Protein AF-A0A1Q7L069-F1 (afdb_monomer)

Sequence (343 aa):
MNSAEERARVQPVVQSNQIIHVLDEKSVIELAWQVMPATFKCLGSIPSARWKYRPGSVRVVGPTICTMDMVKYAVAQAREAGEIIIGSQHGAGYGDTMQSIVHFVEFNLDGFITWGWRSHPFCKANFIPLPSPLLSRRSHCGRSEELLFIGASAPLVRQAWDNWPETRGIFNYLFFKETFLIALGEKLIEKVLYRPQLGEGNLNELPFLQARFPNLRILDVLPEKRLYSSRLVILDNPSTMLSISLAANVPTICFWKPVDWEMTDEANMLYGRLNTAGILHSDPASAARKVQEIWPDVQGWWASENVQAARREWCREHAYSSPHWLWIWIRTLWQLELVEEPV

Nearest PDB structures (foldseek):
  1pnv-assembly1_A  TM=4.972E-01  e=1.479E-02  Amycolatopsis orientalis
  4q37-assembly2_B  TM=3.780E-01  e=3.909E+00  Thermotoga maritima MSB8
  1acm-assembly1_A  TM=1.828E-01  e=1.428E-01  unclassified
  4q37-assembly1_E  TM=3.860E-01  e=6.004E+00  Thermotoga maritima MSB8
  6kj9-assembly2_D  TM=2.585E-01  e=1.762E+00  Escherichia coli K-12

pLDDT: mean 85.42, std 15.58, range [33.72, 98.81]

Solvent-accessible surface area (backbone atoms only — not comparable to full-atom values): 19270 Å² total; per-residue (Å²): 131,90,73,96,78,80,79,80,76,84,70,80,68,82,62,78,106,46,88,64,75,82,64,50,71,66,57,48,52,49,50,50,62,67,74,46,56,74,58,68,79,39,53,94,72,57,66,77,83,77,65,87,73,52,61,78,37,80,43,82,39,66,76,41,54,91,79,34,61,70,51,40,53,52,50,52,53,33,44,75,50,44,28,44,43,27,28,33,65,80,60,54,70,62,76,42,33,70,54,37,61,56,63,75,57,43,40,72,36,77,20,26,36,27,34,32,40,67,71,44,98,88,54,86,54,50,48,42,54,41,42,32,72,75,42,33,72,58,61,47,66,60,77,40,86,31,34,37,33,43,46,57,71,30,56,73,62,72,61,86,60,52,50,69,39,55,62,72,50,41,57,47,53,58,53,37,53,50,43,21,54,62,53,42,33,73,85,51,47,78,31,34,37,33,30,74,43,81,56,90,68,35,53,81,56,60,69,66,50,38,76,76,39,75,82,61,42,72,49,90,64,70,63,78,82,45,55,39,33,28,48,32,35,37,33,51,53,89,40,43,63,49,35,45,36,53,46,17,64,31,48,56,40,31,28,46,53,64,89,53,41,57,52,29,71,72,42,49,54,48,50,50,41,26,32,74,46,64,32,37,26,68,38,36,49,60,37,20,48,51,48,61,71,33,60,90,45,47,63,64,57,46,69,30,67,62,36,44,48,36,44,52,57,44,22,52,39,64,24,17,51,34,89,57,26,68,61,55,47,53,54,54,64,70,66,64,71,86,77,79,75,86,129

Mean predicted aligned error: 9.05 Å

Structure (mmCIF, N/CA/C/O backbone):
data_AF-A0A1Q7L069-F1
#
_entry.id   AF-A0A1Q7L069-F1
#
loop_
_atom_site.group_PDB
_atom_site.id
_atom_site.type_symbol
_atom_site.label_atom_id
_atom_site.label_alt_id
_atom_site.label_comp_id
_atom_site.label_asym_id
_atom_site.label_entity_id
_atom_site.label_seq_id
_atom_site.pdbx_PDB_ins_code
_atom_site.Cartn_x
_atom_site.Cartn_y
_atom_site.Cartn_z
_atom_site.occupancy
_atom_site.B_iso_or_equiv
_atom_site.auth_seq_id
_atom_site.auth_comp_id
_atom_site.auth_asym_id
_atom_site.auth_atom_id
_atom_site.pdbx_PDB_model_num
ATOM 1 N N . MET A 1 1 ? 52.004 47.239 -8.169 1.00 33.72 1 MET A N 1
ATOM 2 C CA . MET A 1 1 ? 51.112 48.415 -8.249 1.00 33.72 1 MET A CA 1
ATOM 3 C C . MET A 1 1 ? 50.379 48.322 -9.569 1.00 33.72 1 MET A C 1
ATOM 5 O O . MET A 1 1 ? 51.094 48.306 -10.552 1.00 33.72 1 MET A O 1
ATOM 9 N N . ASN A 1 2 ? 49.040 48.210 -9.516 1.00 37.66 2 ASN A N 1
ATOM 10 C CA . ASN A 1 2 ? 48.013 48.408 -10.564 1.00 37.66 2 ASN A CA 1
ATOM 11 C C . ASN A 1 2 ? 48.290 47.872 -11.984 1.00 37.66 2 ASN A C 1
ATOM 13 O O . ASN A 1 2 ? 49.350 48.080 -12.539 1.00 37.66 2 ASN A O 1
ATOM 17 N N . SER A 1 3 ? 47.372 47.218 -12.682 1.00 36.12 3 SER A N 1
ATOM 18 C CA . SER A 1 3 ? 45.904 47.194 -12.630 1.00 36.12 3 SER A CA 1
ATOM 19 C C . SER A 1 3 ? 45.477 45.969 -13.448 1.00 36.12 3 SER A C 1
ATOM 21 O O . SER A 1 3 ? 46.042 45.717 -14.500 1.00 36.12 3 SER A O 1
ATOM 23 N N . ALA A 1 4 ? 44.632 45.081 -12.928 1.00 45.53 4 ALA A N 1
ATOM 24 C CA . ALA A 1 4 ? 43.236 45.004 -13.367 1.00 45.53 4 ALA A CA 1
ATOM 25 C C . ALA A 1 4 ? 43.050 45.118 -14.899 1.00 45.53 4 ALA A C 1
ATOM 27 O O . ALA A 1 4 ? 42.508 46.111 -15.367 1.00 45.53 4 ALA A O 1
ATOM 28 N N . GLU A 1 5 ? 43.455 44.096 -15.659 1.00 43.09 5 GLU A N 1
ATOM 29 C CA . GLU A 1 5 ? 43.072 43.942 -17.069 1.00 43.09 5 GLU A CA 1
ATOM 30 C C . GLU A 1 5 ? 42.089 42.768 -17.227 1.00 43.09 5 GLU A C 1
ATOM 32 O O . GLU A 1 5 ? 42.408 41.595 -17.041 1.00 43.09 5 GLU A O 1
ATOM 37 N N . GLU A 1 6 ? 40.837 43.175 -17.450 1.00 46.53 6 GLU A N 1
ATOM 38 C CA . GLU A 1 6 ? 39.785 42.538 -18.248 1.00 46.53 6 GLU A CA 1
ATOM 39 C C . GLU A 1 6 ? 39.506 41.038 -18.071 1.00 46.53 6 GLU A C 1
ATOM 41 O O . GLU A 1 6 ? 39.660 40.215 -18.970 1.00 46.53 6 GLU A O 1
ATOM 46 N N . ARG A 1 7 ? 38.847 40.702 -16.955 1.00 42.12 7 ARG A N 1
ATOM 47 C CA . ARG A 1 7 ? 37.758 39.717 -17.031 1.00 42.12 7 ARG A CA 1
ATOM 48 C C . ARG A 1 7 ? 36.521 40.433 -17.556 1.00 42.12 7 ARG A C 1
ATOM 50 O O . ARG A 1 7 ? 35.856 41.130 -16.790 1.00 42.12 7 ARG A O 1
ATOM 57 N N . ALA A 1 8 ? 36.229 40.268 -18.844 1.00 44.31 8 ALA A N 1
ATOM 58 C CA . ALA A 1 8 ? 34.959 40.672 -19.430 1.00 44.31 8 ALA A CA 1
ATOM 59 C C . ALA A 1 8 ? 33.815 40.073 -18.594 1.00 44.31 8 ALA A C 1
ATOM 61 O O . ALA A 1 8 ? 33.553 38.871 -18.620 1.00 44.31 8 ALA A O 1
ATOM 62 N N . ARG A 1 9 ? 33.167 40.910 -17.776 1.00 46.16 9 ARG A N 1
ATOM 63 C CA . ARG A 1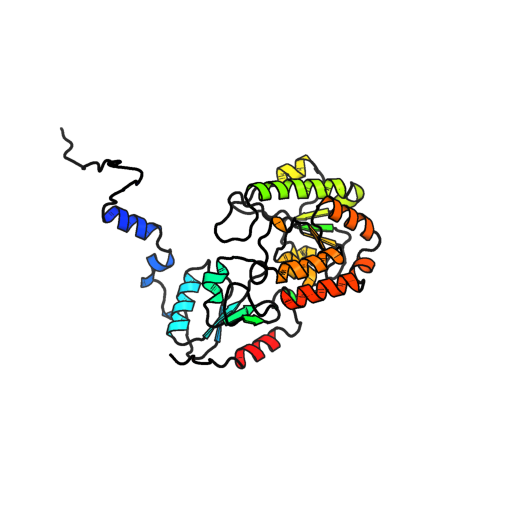 9 ? 31.921 40.548 -17.103 1.00 46.16 9 ARG A CA 1
ATOM 64 C C . ARG A 1 9 ? 30.861 40.478 -18.190 1.00 46.16 9 ARG A C 1
ATOM 66 O O . ARG A 1 9 ? 30.398 41.517 -18.651 1.00 46.16 9 ARG A O 1
ATOM 73 N N . VAL A 1 10 ? 30.494 39.265 -18.587 1.00 48.00 10 VAL A N 1
ATOM 74 C CA . VAL A 1 10 ? 29.288 39.018 -19.377 1.00 48.00 10 VAL A CA 1
ATOM 75 C C . VAL A 1 10 ? 28.109 39.505 -18.534 1.00 48.00 10 VAL A C 1
ATOM 77 O O . VAL A 1 10 ? 27.686 38.841 -17.589 1.00 48.00 10 VAL A O 1
ATOM 80 N N . GLN A 1 11 ? 27.642 40.725 -18.796 1.00 42.12 11 GLN A N 1
ATOM 81 C CA . GLN A 1 11 ? 26.394 41.214 -18.228 1.00 42.12 11 GLN A CA 1
ATOM 82 C C . GLN A 1 11 ? 25.235 40.656 -19.060 1.00 42.12 11 GLN A C 1
ATOM 84 O O . GLN A 1 11 ? 25.313 40.678 -20.290 1.00 42.12 11 GLN A O 1
ATOM 89 N N . PRO A 1 12 ? 24.162 40.159 -18.425 1.00 42.38 12 PRO A N 1
ATOM 90 C CA . PRO A 1 12 ? 22.995 39.697 -19.155 1.00 42.38 12 PRO A CA 1
ATOM 91 C C . PRO A 1 12 ? 22.323 40.889 -19.844 1.00 42.38 12 PRO A C 1
ATOM 93 O O . PRO A 1 12 ? 21.866 41.827 -19.190 1.00 42.38 12 PRO A O 1
ATOM 96 N N . VAL A 1 13 ? 22.260 40.851 -21.174 1.00 44.12 13 VAL A N 1
ATOM 97 C CA . VAL A 1 13 ? 21.442 41.776 -21.959 1.00 44.12 13 VAL A CA 1
ATOM 98 C C . VAL A 1 13 ? 20.014 41.247 -21.924 1.00 44.12 13 VAL A C 1
ATOM 100 O O . VAL A 1 13 ? 19.699 40.230 -22.537 1.00 44.12 13 VAL A O 1
ATOM 103 N N . VAL A 1 14 ? 19.143 41.923 -21.178 1.00 40.94 14 VAL A N 1
ATOM 104 C CA . VAL A 1 14 ? 17.709 41.625 -21.174 1.00 40.94 14 VAL A CA 1
ATOM 105 C C . VAL A 1 14 ? 17.087 42.297 -22.395 1.00 40.94 14 VAL A C 1
ATOM 107 O O . VAL A 1 14 ? 16.764 43.482 -22.368 1.00 40.94 14 VAL A O 1
ATOM 110 N N . GLN A 1 15 ? 16.912 41.539 -23.474 1.00 41.50 15 GLN A N 1
ATOM 111 C CA . GLN A 1 15 ? 15.961 41.873 -24.531 1.00 41.50 15 GLN A CA 1
ATOM 112 C C . GLN A 1 15 ? 14.786 40.895 -24.435 1.00 41.50 15 GLN A C 1
ATOM 114 O O . GLN A 1 15 ? 14.960 39.695 -24.598 1.00 41.50 15 GLN A O 1
ATOM 119 N N . SER A 1 16 ? 13.599 41.432 -24.123 1.00 45.53 16 SER A N 1
ATOM 120 C CA . SER A 1 16 ? 12.274 40.789 -24.218 1.00 45.53 16 SER A CA 1
ATOM 121 C C . SER A 1 16 ? 12.118 39.390 -23.596 1.00 45.53 16 SER A C 1
ATOM 123 O O . SER A 1 16 ? 12.416 38.415 -24.263 1.00 45.53 16 SER A O 1
ATOM 125 N N . ASN A 1 17 ? 11.557 39.274 -22.380 1.00 47.19 17 ASN A N 1
ATOM 126 C CA . ASN A 1 17 ? 10.964 38.060 -21.755 1.00 47.19 17 ASN A CA 1
ATOM 127 C C . ASN A 1 17 ? 11.672 36.687 -21.901 1.00 47.19 17 ASN A C 1
ATOM 129 O O . ASN A 1 17 ? 11.121 35.666 -21.496 1.00 47.19 17 ASN A O 1
ATOM 133 N N . GLN A 1 18 ? 12.898 36.642 -22.403 1.00 45.06 18 GLN A N 1
ATOM 134 C CA . GLN A 1 18 ? 13.750 35.477 -22.499 1.00 45.06 18 GLN A CA 1
ATOM 135 C C . GLN A 1 18 ? 15.084 35.874 -21.893 1.00 45.06 18 GLN A C 1
ATOM 137 O O . GLN A 1 18 ? 15.778 36.768 -22.374 1.00 45.06 18 GLN A O 1
ATOM 142 N N . ILE A 1 19 ? 15.435 35.222 -20.792 1.00 46.22 19 ILE A N 1
ATOM 143 C CA . ILE A 1 19 ? 16.779 35.328 -20.250 1.00 46.22 19 ILE A CA 1
ATOM 144 C C . ILE A 1 19 ? 17.674 34.490 -21.168 1.00 46.22 19 ILE A C 1
ATOM 146 O O . ILE A 1 19 ? 17.755 33.273 -21.022 1.00 46.22 19 ILE A O 1
ATOM 150 N N . ILE A 1 20 ? 18.328 35.131 -22.136 1.00 51.62 20 ILE A N 1
ATOM 151 C CA . ILE A 1 20 ? 19.386 34.498 -22.927 1.00 51.62 20 ILE A CA 1
ATOM 152 C C . ILE A 1 20 ? 20.671 34.603 -22.101 1.00 51.62 20 ILE A C 1
ATOM 154 O O . ILE A 1 20 ? 21.471 35.524 -22.265 1.00 51.62 20 ILE A O 1
ATOM 158 N N . HIS A 1 21 ? 20.866 33.681 -21.157 1.00 55.75 21 HIS A N 1
ATOM 159 C CA . HIS A 1 21 ? 22.205 33.457 -20.627 1.00 55.75 21 HIS A CA 1
ATOM 160 C C . HIS A 1 21 ? 23.015 32.768 -21.724 1.00 55.75 21 HIS A C 1
ATOM 162 O O . HIS A 1 21 ? 22.842 31.577 -21.974 1.00 55.75 21 HIS A O 1
ATOM 168 N N . VAL A 1 22 ? 23.905 33.513 -22.381 1.00 58.47 22 VAL A N 1
ATOM 169 C CA . VAL A 1 22 ? 25.005 32.901 -23.130 1.00 58.47 22 VAL A CA 1
ATOM 170 C C . VAL A 1 22 ? 25.961 32.345 -22.080 1.00 58.47 22 VAL A C 1
ATOM 172 O O . VAL A 1 22 ? 26.852 33.041 -21.599 1.00 58.47 22 VAL A O 1
ATOM 175 N N . LEU A 1 23 ? 25.694 31.120 -21.630 1.00 63.88 23 LEU A N 1
ATOM 176 C CA . LEU A 1 23 ? 26.662 30.363 -20.852 1.00 63.88 23 LEU A CA 1
ATOM 177 C C . LEU A 1 23 ? 27.847 30.102 -21.781 1.00 63.88 23 LEU A C 1
ATOM 179 O O . LEU A 1 23 ? 27.669 29.559 -22.872 1.00 63.88 23 LEU A O 1
ATOM 183 N N . ASP A 1 24 ? 29.041 30.526 -21.381 1.00 80.50 24 ASP A N 1
ATOM 184 C CA . ASP A 1 24 ? 30.249 30.165 -22.109 1.00 80.50 24 ASP A CA 1
ATOM 185 C C . ASP A 1 24 ? 30.448 28.639 -22.074 1.00 80.50 24 ASP A C 1
ATOM 187 O O . ASP A 1 24 ? 29.937 27.948 -21.187 1.00 80.50 24 ASP A O 1
ATOM 191 N N . GLU A 1 25 ? 31.190 28.105 -23.045 1.00 79.00 25 GLU A N 1
ATOM 192 C CA . GLU A 1 25 ? 31.411 26.662 -23.209 1.00 79.00 25 GLU A CA 1
ATOM 193 C C . GLU A 1 25 ? 31.863 25.987 -21.904 1.00 79.00 25 GLU A C 1
ATOM 195 O O . GLU A 1 25 ? 31.387 24.903 -21.567 1.00 79.00 25 GLU A O 1
ATOM 200 N N . LYS A 1 26 ? 32.715 26.651 -21.112 1.00 80.81 26 LYS A N 1
ATOM 201 C CA . LYS A 1 26 ? 33.208 26.109 -19.845 1.00 80.81 26 LYS A CA 1
ATOM 202 C C . LYS A 1 26 ? 32.093 26.019 -18.802 1.00 80.81 26 LYS A C 1
ATOM 204 O O . LYS A 1 26 ? 31.990 24.992 -18.136 1.00 80.81 26 LYS A O 1
ATOM 209 N N . SER A 1 27 ? 31.249 27.044 -18.691 1.00 79.50 27 SER A N 1
ATOM 210 C CA . SER A 1 27 ? 30.068 27.035 -17.815 1.00 79.50 27 SER A CA 1
ATOM 211 C C . SER A 1 27 ? 29.065 25.944 -18.214 1.00 79.50 27 SER A C 1
ATOM 213 O O . SER A 1 27 ? 28.518 25.263 -17.347 1.00 79.50 27 SER A O 1
ATOM 215 N N . VAL A 1 28 ? 28.855 25.723 -19.518 1.00 79.88 28 VAL A N 1
ATOM 216 C CA . VAL A 1 28 ? 28.000 24.632 -20.027 1.00 79.88 28 VAL A CA 1
ATOM 217 C C . VAL A 1 28 ? 28.590 23.262 -19.691 1.00 79.88 28 VAL A C 1
ATOM 219 O O . VAL A 1 28 ? 27.869 22.395 -19.203 1.00 79.88 28 VAL A O 1
ATOM 222 N N . ILE A 1 29 ? 29.894 23.067 -19.905 1.00 81.44 29 ILE A N 1
ATOM 223 C CA . ILE A 1 29 ? 30.593 21.818 -19.570 1.00 81.44 29 ILE A CA 1
ATOM 224 C C . ILE A 1 29 ? 30.541 21.556 -18.062 1.00 81.44 29 ILE A C 1
ATOM 226 O O . ILE A 1 29 ? 30.283 20.428 -17.647 1.00 81.44 29 ILE A O 1
ATOM 230 N N . GLU A 1 30 ? 30.755 22.576 -17.231 1.00 84.00 30 GLU A N 1
ATOM 231 C CA . GLU A 1 30 ? 30.698 22.444 -15.776 1.00 84.00 30 GLU A CA 1
ATOM 232 C C . GLU A 1 30 ? 29.289 22.076 -15.299 1.00 84.00 30 GLU A C 1
ATOM 234 O O . GLU A 1 30 ? 29.133 21.132 -14.524 1.00 84.00 30 GLU A O 1
ATOM 239 N N . LEU A 1 31 ? 28.257 22.746 -15.818 1.00 82.12 31 LEU A N 1
ATOM 240 C CA . LEU A 1 31 ? 26.863 22.405 -15.534 1.00 82.12 31 LEU A CA 1
ATOM 241 C C . LEU A 1 31 ? 26.533 20.980 -15.980 1.00 82.12 31 LEU A C 1
ATOM 243 O O . LEU A 1 31 ? 25.963 20.222 -15.197 1.00 82.12 31 LEU A O 1
ATOM 247 N N . ALA A 1 32 ? 26.944 20.588 -17.189 1.00 81.75 32 ALA A N 1
ATOM 248 C CA . ALA A 1 32 ? 26.776 19.229 -17.691 1.00 81.75 32 ALA A CA 1
ATOM 249 C C . ALA A 1 32 ? 27.438 18.207 -16.754 1.00 81.75 32 ALA A C 1
ATOM 251 O O . ALA A 1 32 ? 26.808 17.222 -16.376 1.00 81.75 32 ALA A O 1
ATOM 252 N N . TRP A 1 33 ? 28.666 18.468 -16.296 1.00 81.56 33 TRP A N 1
ATOM 253 C CA . TRP A 1 33 ? 29.355 17.630 -15.314 1.00 81.56 33 TRP A CA 1
ATOM 254 C C . TRP A 1 33 ? 28.666 17.599 -13.954 1.00 81.56 33 TRP A C 1
ATOM 256 O O . TRP A 1 33 ? 28.735 16.575 -13.278 1.00 81.56 33 TRP A O 1
ATOM 266 N N . GLN A 1 34 ? 28.013 18.676 -13.519 1.00 81.31 34 GLN A N 1
ATOM 267 C CA . GLN A 1 34 ? 27.287 18.704 -12.249 1.00 81.31 34 GLN A CA 1
ATOM 268 C C . GLN A 1 34 ? 26.011 17.860 -12.311 1.00 81.31 34 GLN A C 1
ATOM 270 O O . GLN A 1 34 ? 25.800 17.048 -11.407 1.00 81.31 34 GLN A O 1
ATOM 275 N N . VAL A 1 35 ? 25.227 17.981 -13.388 1.00 80.50 35 VAL A N 1
ATOM 276 C CA . VAL A 1 35 ? 23.958 17.247 -13.566 1.00 80.50 35 VAL A CA 1
ATOM 277 C C . VAL A 1 35 ? 24.136 15.820 -14.085 1.00 80.50 35 VAL A C 1
ATOM 279 O O . VAL A 1 35 ? 23.207 15.018 -14.001 1.00 80.50 35 VAL A O 1
ATOM 282 N N . MET A 1 36 ? 25.316 15.477 -14.611 1.00 78.75 36 MET A N 1
ATOM 283 C CA . MET A 1 36 ? 25.617 14.122 -15.067 1.00 78.75 36 MET A CA 1
ATOM 284 C C . MET A 1 36 ? 25.477 13.125 -13.903 1.00 78.75 36 MET A C 1
ATOM 286 O O . MET A 1 36 ? 26.000 13.390 -12.814 1.00 78.75 36 MET A O 1
ATOM 290 N N . PRO A 1 37 ? 24.826 11.965 -14.099 1.00 75.31 37 PRO A N 1
ATOM 291 C CA . PRO A 1 37 ? 24.691 10.981 -13.034 1.00 75.31 37 PRO A CA 1
ATOM 292 C C . PRO A 1 37 ? 26.066 10.500 -12.551 1.00 75.31 37 PRO A C 1
ATOM 294 O O . PRO A 1 37 ? 26.997 10.347 -13.347 1.00 75.31 37 PRO A O 1
ATOM 297 N N . ALA A 1 38 ? 26.213 10.252 -11.246 1.00 73.25 38 ALA A N 1
ATOM 298 C CA . ALA A 1 38 ? 27.511 9.943 -10.629 1.00 73.25 38 ALA A CA 1
ATOM 299 C C . ALA A 1 38 ? 28.215 8.746 -11.291 1.00 73.25 38 ALA A C 1
ATOM 301 O O . ALA A 1 38 ? 29.438 8.709 -11.403 1.00 73.25 38 ALA A O 1
ATOM 302 N N . THR A 1 39 ? 27.439 7.785 -11.783 1.00 71.06 39 THR A N 1
ATOM 303 C CA . THR A 1 39 ? 27.940 6.590 -12.467 1.00 71.06 39 THR A CA 1
ATOM 304 C C . THR A 1 39 ? 28.586 6.915 -13.811 1.00 71.06 39 THR A C 1
ATOM 306 O O . THR A 1 39 ? 29.626 6.351 -14.136 1.00 71.06 39 THR A O 1
ATOM 309 N N . PHE A 1 40 ? 28.053 7.891 -14.550 1.00 70.88 40 PHE A N 1
ATOM 310 C CA . PHE A 1 40 ? 28.643 8.340 -15.814 1.00 70.88 40 PHE A CA 1
ATOM 311 C C . PHE A 1 40 ? 29.965 9.083 -15.599 1.00 70.88 40 PHE A C 1
ATOM 313 O O . PHE A 1 40 ? 30.897 8.916 -16.383 1.00 70.88 40 PHE A O 1
ATOM 320 N N . LYS A 1 41 ? 30.106 9.799 -14.475 1.00 75.69 41 LYS A N 1
ATOM 321 C CA . LYS A 1 41 ? 31.370 10.460 -14.101 1.00 75.69 41 LYS A CA 1
ATOM 322 C C . LYS A 1 41 ? 32.519 9.475 -13.877 1.00 75.69 41 LYS A C 1
ATOM 324 O O . LYS A 1 41 ? 33.682 9.842 -14.003 1.00 75.69 41 LYS A O 1
ATOM 329 N N . CYS A 1 42 ? 32.185 8.227 -13.561 1.00 71.19 42 CYS A N 1
ATOM 330 C CA . CYS A 1 42 ? 33.129 7.186 -13.180 1.00 71.19 42 CYS A CA 1
ATOM 331 C C . CYS A 1 42 ? 33.163 6.008 -14.170 1.00 71.19 42 CYS A C 1
ATOM 333 O O . CYS A 1 42 ? 33.725 4.971 -13.822 1.00 71.19 42 CYS A O 1
ATOM 335 N N . LEU A 1 43 ? 32.605 6.139 -15.384 1.00 63.84 43 LEU A N 1
ATOM 336 C CA . LEU A 1 43 ? 32.465 5.053 -16.374 1.00 63.84 43 LEU A CA 1
ATOM 337 C C . LEU A 1 43 ? 33.739 4.217 -16.588 1.00 63.84 43 LEU A C 1
ATOM 339 O O . LEU A 1 43 ? 33.663 2.993 -16.599 1.00 63.84 43 LEU A O 1
ATOM 343 N N . GLY A 1 44 ? 34.914 4.852 -16.670 1.00 62.50 44 GLY A N 1
ATOM 344 C CA . GLY A 1 44 ? 36.203 4.159 -16.841 1.00 62.50 44 GLY A CA 1
ATOM 345 C C . GLY A 1 44 ? 36.669 3.334 -15.630 1.00 62.50 44 GLY A C 1
ATOM 346 O O . GLY A 1 44 ? 37.611 2.557 -15.742 1.00 62.50 44 GLY A O 1
ATOM 347 N N . SER A 1 45 ? 36.020 3.496 -14.476 1.00 63.88 45 SER A N 1
ATOM 348 C CA . SER A 1 45 ? 36.331 2.806 -13.215 1.00 63.88 45 SER A CA 1
ATOM 349 C C . SER A 1 45 ? 35.274 1.777 -12.808 1.00 63.88 45 SER A C 1
ATOM 351 O O . SER A 1 45 ? 35.474 1.048 -11.835 1.00 63.88 45 SER A O 1
ATOM 353 N N . ILE A 1 46 ? 34.158 1.684 -13.544 1.00 64.44 46 ILE A N 1
ATOM 354 C CA . ILE A 1 46 ? 33.144 0.653 -13.318 1.00 64.44 46 ILE A CA 1
ATOM 355 C C . ILE A 1 46 ? 33.712 -0.665 -13.850 1.00 64.44 46 ILE A C 1
ATOM 357 O O . ILE A 1 46 ? 33.925 -0.789 -15.056 1.00 64.44 46 ILE A O 1
ATOM 361 N N . PRO A 1 47 ? 33.969 -1.672 -12.997 1.00 59.06 47 PRO A N 1
ATOM 362 C CA . PRO A 1 47 ? 34.552 -2.916 -13.468 1.00 59.06 47 PRO A CA 1
ATOM 363 C C . PRO A 1 47 ? 33.547 -3.631 -14.377 1.00 59.06 47 PRO A C 1
ATOM 365 O O . PRO A 1 47 ? 32.538 -4.147 -13.893 1.00 59.06 47 PRO A O 1
ATOM 368 N N . SER A 1 48 ? 33.840 -3.714 -15.678 1.00 56.31 48 SER A N 1
ATOM 369 C CA . SER A 1 48 ? 33.061 -4.512 -16.642 1.00 56.31 48 SER A CA 1
ATOM 370 C C . SER A 1 48 ? 32.961 -5.984 -16.219 1.00 56.31 48 SER A C 1
ATOM 372 O O . SER A 1 48 ? 31.961 -6.647 -16.467 1.00 56.31 48 SER A O 1
ATOM 374 N N . ALA A 1 49 ? 33.965 -6.477 -15.488 1.00 53.72 49 ALA A N 1
ATOM 375 C CA . ALA A 1 49 ? 34.046 -7.841 -14.974 1.00 53.72 49 ALA A CA 1
ATOM 376 C C . ALA A 1 49 ? 33.095 -8.155 -13.799 1.00 53.72 49 ALA A C 1
ATOM 378 O O . ALA A 1 49 ? 33.102 -9.282 -13.299 1.00 53.72 49 ALA A O 1
ATOM 379 N N . ARG A 1 50 ? 32.301 -7.190 -13.306 1.00 63.69 50 ARG A N 1
ATOM 380 C CA . ARG A 1 50 ? 31.466 -7.410 -12.113 1.00 63.69 50 ARG A CA 1
ATOM 381 C C . ARG A 1 50 ? 30.266 -8.322 -12.378 1.00 63.69 50 ARG A C 1
ATOM 383 O O . ARG A 1 50 ? 29.788 -8.966 -11.443 1.00 63.69 50 ARG A O 1
ATOM 390 N N . TRP A 1 51 ? 29.797 -8.411 -13.621 1.00 72.00 51 TRP A N 1
ATOM 391 C CA . TRP A 1 51 ? 28.592 -9.159 -13.970 1.00 72.00 51 TRP A CA 1
ATOM 392 C C . TRP A 1 51 ? 28.829 -10.097 -15.150 1.00 72.00 51 TRP A C 1
ATOM 394 O O . TRP A 1 51 ? 29.519 -9.768 -16.108 1.00 72.00 51 TRP A O 1
ATOM 404 N N . LYS A 1 52 ? 28.257 -11.300 -15.055 1.00 82.94 52 LYS A N 1
ATOM 405 C CA . LYS A 1 52 ? 28.224 -12.271 -16.149 1.00 82.94 52 LYS A CA 1
ATOM 406 C C . LYS A 1 52 ? 26.848 -12.209 -16.794 1.00 82.94 52 LYS A C 1
ATOM 408 O O . LYS A 1 52 ? 25.852 -12.355 -16.081 1.00 82.94 52 LYS A O 1
ATOM 413 N N . TYR A 1 53 ? 26.827 -12.042 -18.110 1.00 88.50 53 TYR A N 1
ATOM 414 C CA . TYR A 1 53 ? 25.607 -11.999 -18.907 1.00 88.50 53 TYR A CA 1
ATOM 415 C C . TYR A 1 53 ? 25.437 -13.288 -19.713 1.00 88.50 53 TYR A C 1
ATOM 417 O O . TYR A 1 53 ? 26.422 -13.957 -20.040 1.00 88.50 53 TYR A O 1
ATOM 425 N N . ARG A 1 54 ? 24.190 -13.678 -19.976 1.00 88.31 54 ARG A N 1
ATOM 426 C CA . ARG A 1 54 ? 23.825 -14.925 -20.656 1.00 88.31 54 ARG A CA 1
ATOM 427 C C . ARG A 1 54 ? 22.755 -14.645 -21.719 1.00 88.31 54 ARG A C 1
ATOM 429 O O . ARG A 1 54 ? 21.585 -14.549 -21.349 1.00 88.31 54 ARG A O 1
ATOM 436 N N . PRO A 1 55 ? 23.124 -14.556 -23.008 1.00 88.81 55 PRO A N 1
ATOM 437 C CA . PRO A 1 55 ? 22.168 -14.329 -24.090 1.00 88.81 55 PRO A CA 1
ATOM 438 C C . PRO A 1 55 ? 20.965 -15.284 -24.015 1.00 88.81 55 PRO A C 1
ATOM 440 O O . PRO A 1 55 ? 21.129 -16.466 -23.705 1.00 88.81 55 PRO A O 1
ATOM 443 N N . GLY A 1 56 ? 19.760 -14.767 -24.257 1.00 85.69 56 GLY A N 1
ATOM 444 C CA . GLY A 1 56 ? 18.495 -15.507 -24.199 1.00 85.69 56 GLY A CA 1
ATOM 445 C C . GLY A 1 56 ? 17.986 -15.829 -22.789 1.00 85.69 56 GLY A C 1
ATOM 446 O O . GLY A 1 56 ? 16.910 -16.404 -22.650 1.00 85.69 56 GLY A O 1
ATOM 447 N N . SER A 1 57 ? 18.723 -15.481 -21.728 1.00 89.69 57 SER A N 1
ATOM 448 C CA . SER A 1 57 ? 18.253 -15.690 -20.355 1.00 89.69 57 SER A CA 1
ATOM 449 C C . SER A 1 57 ? 17.372 -14.541 -19.860 1.00 89.69 57 SER A C 1
ATOM 451 O O . SER A 1 57 ? 17.551 -13.385 -20.244 1.00 89.69 57 SER A O 1
ATOM 453 N N . VAL A 1 58 ? 16.430 -14.869 -18.971 1.00 91.56 58 VAL A N 1
ATOM 454 C CA . VAL A 1 58 ? 15.567 -13.893 -18.298 1.00 91.56 58 VAL A CA 1
ATOM 455 C C . VAL A 1 58 ? 16.277 -13.311 -17.078 1.00 91.56 58 VAL A C 1
ATOM 457 O O . VAL A 1 58 ? 16.674 -14.041 -16.165 1.00 91.56 58 VAL A O 1
ATOM 460 N N . ARG A 1 59 ? 16.355 -11.981 -17.015 1.00 91.88 59 ARG A N 1
ATOM 461 C CA . ARG A 1 59 ? 16.781 -11.220 -15.841 1.00 91.88 59 ARG A CA 1
ATOM 462 C C . ARG A 1 59 ? 15.600 -10.457 -15.263 1.00 91.88 59 ARG A C 1
ATOM 464 O O . ARG A 1 59 ? 15.109 -9.507 -15.865 1.00 91.88 59 ARG A O 1
ATOM 471 N N . VAL A 1 60 ? 15.207 -10.824 -14.046 1.00 92.50 60 VAL A N 1
ATOM 472 C CA . VAL A 1 60 ? 14.242 -10.039 -13.269 1.00 92.50 60 VAL A CA 1
ATOM 473 C C . VAL A 1 60 ? 14.968 -8.914 -12.539 1.00 92.50 60 VAL A C 1
ATOM 475 O O . VAL A 1 60 ? 15.961 -9.152 -11.845 1.00 92.50 60 VAL A O 1
ATOM 478 N N . VAL A 1 61 ? 14.465 -7.693 -12.684 1.00 90.50 61 VAL A N 1
ATOM 479 C CA . VAL A 1 61 ? 15.011 -6.481 -12.075 1.00 90.50 61 VAL A CA 1
ATOM 480 C C . VAL A 1 61 ? 13.949 -5.859 -11.180 1.00 90.50 61 VAL A C 1
ATOM 482 O O . VAL A 1 61 ? 12.802 -5.674 -11.579 1.00 90.50 61 VAL A O 1
ATOM 485 N N . GLY A 1 62 ? 14.345 -5.550 -9.946 1.00 83.19 62 GLY A N 1
ATOM 486 C CA . GLY A 1 62 ? 13.477 -4.870 -8.992 1.00 83.19 62 GLY A CA 1
ATOM 487 C C . GLY A 1 62 ? 13.219 -3.396 -9.346 1.00 83.19 62 GLY A C 1
ATOM 488 O O . GLY A 1 62 ? 13.793 -2.861 -10.295 1.00 83.19 62 GLY A O 1
ATOM 489 N N . PRO A 1 63 ? 12.426 -2.699 -8.520 1.00 81.44 63 PRO A N 1
ATOM 490 C CA . PRO A 1 63 ? 11.963 -1.325 -8.746 1.00 81.44 63 PRO A CA 1
ATOM 491 C C . PRO A 1 63 ? 13.017 -0.280 -8.349 1.00 81.44 63 PRO A C 1
ATOM 493 O O . PRO A 1 63 ? 12.762 0.691 -7.640 1.00 81.44 63 PRO A O 1
ATOM 496 N N . THR A 1 64 ? 14.266 -0.532 -8.718 1.00 82.75 64 THR A N 1
ATOM 497 C CA . THR A 1 64 ? 15.405 0.345 -8.422 1.00 82.75 64 THR A CA 1
ATOM 498 C C . THR A 1 64 ? 16.005 0.932 -9.684 1.00 82.75 64 THR A C 1
ATOM 500 O O . THR A 1 64 ? 16.890 1.780 -9.602 1.00 82.75 64 THR A O 1
ATOM 503 N N . ILE A 1 65 ? 15.510 0.537 -10.859 1.00 83.69 65 ILE A N 1
ATOM 504 C CA . ILE A 1 65 ? 15.999 1.059 -12.131 1.00 83.69 65 ILE A CA 1
ATOM 505 C C . ILE A 1 65 ? 15.750 2.565 -12.254 1.00 83.69 65 ILE A C 1
ATOM 507 O O . ILE A 1 65 ? 16.580 3.262 -12.820 1.00 83.69 65 ILE A O 1
ATOM 511 N N . CYS A 1 66 ? 14.683 3.105 -11.659 1.00 79.56 66 CYS A N 1
ATOM 512 C CA . CYS A 1 66 ? 14.425 4.546 -11.676 1.00 79.56 66 CYS A CA 1
ATOM 513 C C . CYS A 1 66 ? 15.446 5.337 -10.833 1.00 79.56 66 CYS A C 1
ATOM 515 O O . CYS A 1 66 ? 15.825 6.453 -11.192 1.00 79.56 66 CYS A O 1
ATOM 517 N N . THR A 1 67 ? 15.939 4.754 -9.737 1.00 77.44 67 THR A N 1
ATOM 518 C CA . THR A 1 67 ? 16.651 5.484 -8.673 1.00 77.44 67 THR A CA 1
ATOM 519 C C . THR A 1 67 ? 18.132 5.130 -8.538 1.00 77.44 67 THR A C 1
ATOM 521 O O . THR A 1 67 ? 18.896 5.926 -7.999 1.00 77.44 67 THR A O 1
ATOM 524 N N . MET A 1 68 ? 18.572 3.970 -9.034 1.00 83.56 68 MET A N 1
ATOM 525 C CA . MET A 1 68 ? 19.941 3.476 -8.871 1.00 83.56 68 MET A CA 1
ATOM 526 C C . MET A 1 68 ? 20.674 3.385 -10.211 1.00 83.56 68 MET A C 1
ATOM 528 O O . MET A 1 68 ? 20.502 2.437 -10.975 1.00 83.56 68 MET A O 1
ATOM 532 N N . ASP A 1 69 ? 21.575 4.328 -10.466 1.00 81.25 69 ASP A N 1
ATOM 533 C CA . ASP A 1 69 ? 22.311 4.415 -11.734 1.00 81.25 69 ASP A CA 1
ATOM 534 C C . ASP A 1 69 ? 23.163 3.172 -12.052 1.00 81.25 69 ASP A C 1
ATOM 536 O O . ASP A 1 69 ? 23.246 2.748 -13.203 1.00 81.25 69 ASP A O 1
ATOM 540 N N . MET A 1 70 ? 23.732 2.517 -11.033 1.00 80.31 70 MET A N 1
ATOM 541 C CA . MET A 1 70 ? 24.451 1.247 -11.218 1.00 80.31 70 MET A CA 1
ATOM 542 C C . MET A 1 70 ? 23.543 0.116 -11.712 1.00 80.31 70 MET A C 1
ATOM 544 O O . MET A 1 70 ? 24.000 -0.753 -12.453 1.00 80.31 70 MET A O 1
ATOM 548 N N . VAL A 1 71 ? 22.266 0.118 -11.313 1.00 85.06 71 VAL A N 1
ATOM 549 C CA . VAL A 1 71 ? 21.278 -0.854 -11.798 1.00 85.06 71 VAL A CA 1
ATOM 550 C C . VAL A 1 71 ? 20.927 -0.541 -13.249 1.00 85.06 71 VAL A C 1
ATOM 552 O O . VAL A 1 71 ? 20.936 -1.459 -14.063 1.00 85.06 71 VAL A O 1
ATOM 555 N N . LYS A 1 72 ? 20.718 0.738 -13.599 1.00 85.88 72 LYS A N 1
ATOM 556 C CA . LYS A 1 72 ? 20.486 1.172 -14.991 1.00 85.88 72 LYS A CA 1
ATOM 557 C C . LYS A 1 72 ? 21.605 0.693 -15.916 1.00 85.88 72 LYS A C 1
ATOM 559 O O . LYS A 1 72 ? 21.335 0.087 -16.946 1.00 85.88 72 LYS A O 1
ATOM 564 N N . TYR A 1 73 ? 22.858 0.915 -15.516 1.00 83.88 73 TYR A N 1
ATOM 565 C CA . TYR A 1 73 ? 24.022 0.510 -16.302 1.00 83.88 73 TYR A CA 1
ATOM 566 C C . TYR A 1 73 ? 24.106 -1.015 -16.480 1.00 83.88 73 TYR A C 1
ATOM 568 O O . TYR A 1 73 ? 24.287 -1.494 -17.597 1.00 83.88 73 TYR A O 1
ATOM 576 N N . ALA A 1 74 ? 23.910 -1.788 -15.406 1.00 85.56 74 ALA A N 1
ATOM 577 C CA . ALA A 1 74 ? 23.911 -3.251 -15.478 1.00 85.56 74 ALA A CA 1
ATOM 578 C C . ALA A 1 74 ? 22.784 -3.799 -16.371 1.00 85.56 74 ALA A C 1
ATOM 580 O O . ALA A 1 74 ? 22.986 -4.766 -17.100 1.00 85.56 74 ALA A O 1
ATOM 581 N N . VAL A 1 75 ? 21.601 -3.180 -16.322 1.00 89.81 75 VAL A N 1
ATOM 582 C CA . VAL A 1 75 ? 20.458 -3.540 -17.171 1.00 89.81 75 VAL A CA 1
ATOM 583 C C . VAL A 1 75 ? 20.739 -3.245 -18.640 1.00 89.81 75 VAL A C 1
ATOM 585 O O . VAL A 1 75 ? 20.470 -4.100 -19.480 1.00 89.81 75 VAL A O 1
ATOM 588 N N . ALA A 1 76 ? 21.328 -2.087 -18.948 1.00 88.25 76 ALA A N 1
ATOM 589 C CA . ALA A 1 76 ? 21.714 -1.739 -20.312 1.00 88.25 76 ALA A CA 1
ATOM 590 C C . ALA A 1 76 ? 22.715 -2.755 -20.890 1.00 88.25 76 ALA A C 1
ATOM 592 O O . ALA A 1 76 ? 22.487 -3.293 -21.969 1.00 88.25 76 ALA A O 1
ATOM 593 N N . GLN A 1 77 ? 23.760 -3.105 -20.132 1.00 88.62 77 GLN A N 1
ATOM 594 C CA . GLN A 1 77 ? 24.737 -4.115 -20.555 1.00 88.62 77 GLN A CA 1
ATOM 595 C C . GLN A 1 77 ? 24.126 -5.513 -20.715 1.00 88.62 77 GLN A C 1
ATOM 597 O O . GLN A 1 77 ? 24.459 -6.228 -21.656 1.00 88.62 77 GLN A O 1
ATOM 602 N N . ALA A 1 78 ? 23.233 -5.916 -19.807 1.00 90.88 78 ALA A N 1
ATOM 603 C CA . ALA A 1 78 ? 22.525 -7.189 -19.910 1.00 90.88 78 ALA A CA 1
ATOM 604 C C . ALA A 1 78 ? 21.680 -7.255 -21.189 1.00 90.88 78 ALA A C 1
ATOM 606 O O . ALA A 1 78 ? 21.706 -8.264 -21.895 1.00 90.88 78 ALA A O 1
ATOM 607 N N . ARG A 1 79 ? 20.984 -6.159 -21.513 1.00 91.31 79 ARG A N 1
ATOM 608 C CA . ARG A 1 79 ? 20.193 -6.043 -22.736 1.00 91.31 79 ARG A CA 1
ATOM 609 C C . ARG A 1 79 ? 21.065 -6.111 -23.991 1.00 91.31 79 ARG A C 1
ATOM 611 O O . ARG A 1 79 ? 20.742 -6.873 -24.894 1.00 91.31 79 ARG A O 1
ATOM 618 N N . GLU A 1 80 ? 22.185 -5.385 -24.030 1.00 91.44 80 GLU A N 1
ATOM 619 C CA . GLU A 1 80 ? 23.160 -5.453 -25.137 1.00 91.44 80 GLU A CA 1
ATOM 620 C C . GLU A 1 80 ? 23.750 -6.858 -25.313 1.00 91.44 80 GLU A C 1
ATOM 622 O O . GLU A 1 80 ? 23.979 -7.308 -26.433 1.00 91.44 80 GLU A O 1
ATOM 627 N N . ALA A 1 81 ? 23.952 -7.585 -24.213 1.00 91.31 81 ALA A N 1
ATOM 628 C CA . ALA A 1 81 ? 24.395 -8.974 -24.228 1.00 91.31 81 ALA A CA 1
ATOM 629 C C . ALA A 1 81 ? 23.286 -9.976 -24.616 1.00 91.31 81 ALA A C 1
ATOM 631 O O . ALA A 1 81 ? 23.520 -11.184 -24.576 1.00 91.31 81 ALA A O 1
ATOM 632 N N . GLY A 1 82 ? 22.089 -9.507 -24.981 1.00 91.75 82 GLY A N 1
ATOM 633 C CA . GLY A 1 82 ? 20.983 -10.334 -25.459 1.00 91.75 82 GLY A CA 1
ATOM 634 C C . GLY A 1 82 ? 20.143 -10.989 -24.361 1.00 91.75 82 GLY A C 1
ATOM 635 O O . GLY A 1 82 ? 19.496 -11.998 -24.628 1.00 91.75 82 GLY A O 1
ATOM 636 N N . GLU A 1 83 ? 20.163 -10.485 -23.125 1.00 92.62 83 GLU A N 1
ATOM 637 C CA . GLU A 1 83 ? 19.221 -10.924 -22.084 1.00 92.62 83 GLU A CA 1
ATOM 638 C C . GLU A 1 83 ? 17.829 -10.291 -22.250 1.00 92.62 83 GLU A C 1
ATOM 640 O O . GLU A 1 83 ? 17.668 -9.200 -22.806 1.00 92.62 83 GLU A O 1
ATOM 645 N N . ILE A 1 84 ? 16.822 -10.984 -21.712 1.00 92.06 84 ILE A N 1
ATOM 646 C CA . ILE A 1 84 ? 15.433 -10.522 -21.620 1.00 92.06 84 ILE A CA 1
ATOM 647 C C . ILE A 1 84 ? 15.253 -9.859 -20.259 1.00 92.06 84 ILE A C 1
ATOM 649 O O . ILE A 1 84 ? 15.407 -10.510 -19.222 1.00 92.06 84 ILE A O 1
ATOM 653 N N . ILE A 1 85 ? 14.928 -8.572 -20.245 1.00 93.62 85 ILE A N 1
ATOM 654 C CA . ILE A 1 85 ? 14.828 -7.781 -19.024 1.00 93.62 85 ILE A CA 1
ATOM 655 C C . ILE A 1 85 ? 13.371 -7.655 -18.600 1.00 93.62 85 ILE A C 1
ATOM 657 O O . ILE A 1 85 ? 12.553 -7.057 -19.292 1.00 93.62 85 ILE A O 1
ATOM 661 N N . ILE A 1 86 ? 13.063 -8.167 -17.412 1.00 94.19 86 ILE A N 1
ATOM 662 C CA . ILE A 1 86 ? 11.715 -8.123 -16.850 1.00 94.19 86 ILE A CA 1
ATOM 663 C C . ILE A 1 86 ? 11.726 -7.291 -15.572 1.00 94.19 86 ILE A C 1
ATOM 665 O O . ILE A 1 86 ? 12.392 -7.645 -14.599 1.00 94.19 86 ILE A O 1
ATOM 669 N N . GLY A 1 87 ? 10.981 -6.188 -15.565 1.00 93.88 87 GLY A N 1
ATOM 670 C CA . GLY A 1 87 ? 10.761 -5.382 -14.365 1.00 93.88 87 GLY A CA 1
ATOM 671 C C . GLY A 1 87 ? 9.792 -6.055 -13.392 1.00 93.88 87 GLY A C 1
ATOM 672 O O . GLY A 1 87 ? 9.044 -6.959 -13.764 1.00 93.88 87 GLY A O 1
ATOM 673 N N . SER A 1 88 ? 9.765 -5.604 -12.140 1.00 94.25 88 SER A N 1
ATOM 674 C CA . SER A 1 88 ? 8.769 -6.058 -11.167 1.00 94.25 88 SER A CA 1
ATOM 675 C C . SER A 1 88 ? 8.254 -4.920 -10.301 1.00 94.25 88 SER A C 1
ATOM 677 O O . SER A 1 88 ? 9.052 -4.175 -9.730 1.00 94.25 88 SER A O 1
ATOM 679 N N . GLN A 1 89 ? 6.934 -4.867 -10.131 1.00 94.19 89 GLN A N 1
ATOM 680 C CA . GLN A 1 89 ? 6.240 -3.927 -9.255 1.00 94.19 89 GLN A CA 1
ATOM 681 C C . GLN A 1 89 ? 6.833 -3.893 -7.838 1.00 94.19 89 GLN A C 1
ATOM 683 O O . GLN A 1 89 ? 7.124 -4.925 -7.242 1.00 94.19 89 GLN A O 1
ATOM 688 N N . HIS A 1 90 ? 6.983 -2.702 -7.254 1.00 91.25 90 HIS A N 1
ATOM 689 C CA . HIS A 1 90 ? 7.379 -2.565 -5.848 1.00 91.25 90 HIS A CA 1
ATOM 690 C C . HIS A 1 90 ? 6.201 -2.835 -4.904 1.00 91.25 90 HIS A C 1
ATOM 692 O O . HIS A 1 90 ? 6.208 -3.763 -4.095 1.00 91.25 90 HIS A O 1
ATOM 698 N N . GLY A 1 91 ? 5.165 -2.010 -5.028 1.00 89.50 91 GLY A N 1
ATOM 699 C CA . GLY A 1 91 ? 4.042 -1.918 -4.105 1.00 89.50 91 GLY A CA 1
ATOM 700 C C . GLY A 1 91 ? 2.881 -1.187 -4.766 1.00 89.50 91 GLY A C 1
ATOM 701 O O . GLY A 1 91 ? 2.620 -1.431 -5.939 1.00 89.50 91 GLY A O 1
ATOM 702 N N . ALA A 1 92 ? 2.185 -0.315 -4.042 1.00 89.06 92 ALA A N 1
ATOM 703 C CA . ALA A 1 92 ? 1.122 0.509 -4.630 1.00 89.06 92 ALA A CA 1
ATOM 704 C C . ALA A 1 92 ? 1.683 1.536 -5.634 1.00 89.06 92 ALA A C 1
ATOM 706 O O . ALA A 1 92 ? 2.896 1.757 -5.670 1.00 89.06 92 ALA A O 1
ATOM 707 N N . GLY A 1 93 ? 0.814 2.172 -6.422 1.00 87.94 93 GLY A N 1
ATOM 708 C CA . GLY A 1 93 ? 1.208 3.302 -7.265 1.00 87.94 93 GLY A CA 1
ATOM 709 C C . GLY A 1 93 ? 1.581 2.949 -8.709 1.00 87.94 93 GLY A C 1
ATOM 710 O O . GLY A 1 93 ? 2.277 3.727 -9.360 1.00 87.94 93 GLY A O 1
ATOM 711 N N . TYR A 1 94 ? 1.183 1.765 -9.184 1.00 91.31 94 TYR A N 1
ATOM 712 C CA . TYR A 1 94 ? 1.595 1.229 -10.486 1.00 91.31 94 TYR A CA 1
ATOM 713 C C . TYR A 1 94 ? 0.408 1.084 -11.436 1.00 91.31 94 TYR A C 1
ATOM 715 O O . TYR A 1 94 ? 0.252 1.897 -12.337 1.00 91.31 94 TYR A O 1
ATOM 723 N N . GLY A 1 95 ? -0.404 0.037 -11.256 1.00 90.75 95 GLY A N 1
ATOM 724 C CA . GLY A 1 95 ? -1.559 -0.241 -12.120 1.00 90.75 95 GLY A CA 1
ATOM 725 C C . GLY A 1 95 ? -2.828 0.516 -11.723 1.00 90.75 95 GLY A C 1
ATOM 726 O O . GLY A 1 95 ? -3.804 0.518 -12.464 1.00 90.75 95 GLY A O 1
ATOM 727 N N . ASP A 1 96 ? -2.830 1.111 -10.533 1.00 89.50 96 ASP A N 1
ATOM 728 C CA . ASP A 1 96 ? -3.957 1.812 -9.925 1.00 89.50 96 ASP A CA 1
ATOM 729 C C . ASP A 1 96 ? -3.939 3.330 -10.157 1.00 89.50 96 ASP A C 1
ATOM 731 O O . ASP A 1 96 ? -4.942 3.993 -9.908 1.00 89.50 96 ASP A O 1
ATOM 735 N N . THR A 1 97 ? -2.834 3.885 -10.658 1.00 89.06 97 THR 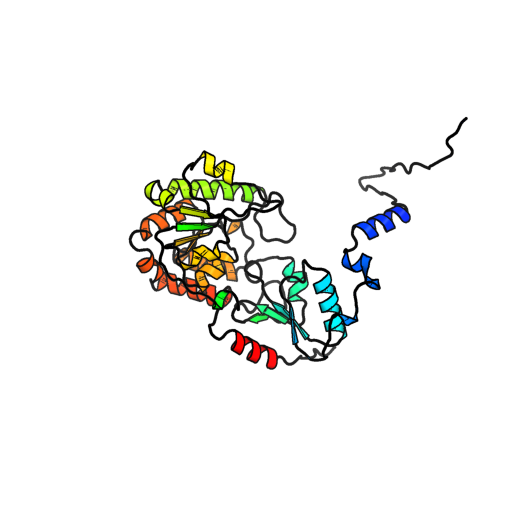A N 1
ATOM 736 C CA . THR A 1 97 ? -2.607 5.333 -10.775 1.00 89.06 97 THR A CA 1
ATOM 737 C C . THR A 1 97 ? -2.614 5.798 -12.219 1.00 89.06 97 THR A C 1
ATOM 739 O O . THR A 1 97 ? -2.207 5.069 -13.112 1.00 89.06 97 THR A O 1
ATOM 742 N N . MET A 1 98 ? -3.043 7.036 -12.463 1.00 85.25 98 MET A N 1
ATOM 743 C CA . MET A 1 98 ? -3.100 7.581 -13.826 1.00 85.25 98 MET A CA 1
ATOM 744 C C . MET A 1 98 ? -1.708 7.843 -14.413 1.00 85.25 98 MET A C 1
ATOM 746 O O . MET A 1 98 ? -1.490 7.640 -15.607 1.00 85.25 98 MET A O 1
ATOM 750 N N . GLN A 1 99 ? -0.776 8.320 -13.584 1.00 78.12 99 GLN A N 1
ATOM 751 C CA . GLN A 1 99 ? 0.584 8.674 -13.984 1.00 78.12 99 GLN A CA 1
ATOM 752 C C . GLN A 1 99 ? 1.579 8.320 -12.882 1.00 78.12 99 GLN A C 1
ATOM 754 O O . GLN A 1 99 ? 1.333 8.560 -11.701 1.00 78.12 99 GLN A O 1
ATOM 759 N N . SER A 1 100 ? 2.728 7.790 -13.288 1.00 82.00 100 SER A N 1
ATOM 760 C CA . SER A 1 100 ? 3.880 7.568 -12.423 1.00 82.00 100 SER A CA 1
ATOM 761 C C . SER A 1 100 ? 5.158 7.551 -13.256 1.00 82.00 100 SER A C 1
ATOM 763 O O . SER A 1 100 ? 5.161 7.085 -14.396 1.00 82.00 100 SER A O 1
ATOM 765 N N . ILE A 1 101 ? 6.278 8.007 -12.693 1.00 80.44 101 ILE A N 1
ATOM 766 C CA . ILE A 1 101 ? 7.588 7.934 -13.364 1.00 80.44 101 ILE A CA 1
ATOM 767 C C . ILE A 1 101 ? 7.950 6.504 -13.798 1.00 80.44 101 ILE A C 1
ATOM 769 O O . ILE A 1 101 ? 8.587 6.305 -14.834 1.00 80.44 101 ILE A O 1
ATOM 773 N N . VAL A 1 102 ? 7.487 5.495 -13.053 1.00 83.88 102 VAL A N 1
ATOM 774 C CA . VAL A 1 102 ? 7.738 4.080 -13.367 1.00 83.88 102 VAL A CA 1
ATOM 775 C C . VAL A 1 102 ? 7.091 3.666 -14.690 1.00 83.88 102 VAL A C 1
ATOM 777 O O . VAL A 1 102 ? 7.620 2.791 -15.370 1.00 83.88 102 VAL A O 1
ATOM 780 N N . HIS A 1 103 ? 6.008 4.332 -15.111 1.00 86.12 103 HIS A N 1
ATOM 781 C CA . HIS A 1 103 ? 5.346 4.077 -16.393 1.00 86.12 103 HIS A CA 1
ATOM 782 C C . HIS A 1 103 ? 6.259 4.390 -17.585 1.00 86.12 103 HIS A C 1
ATOM 784 O O . HIS A 1 103 ? 6.159 3.749 -18.625 1.00 86.12 103 HIS A O 1
ATOM 790 N N . PHE A 1 104 ? 7.175 5.350 -17.436 1.00 82.88 104 PHE A N 1
ATOM 791 C CA . PHE A 1 104 ? 8.097 5.757 -18.500 1.00 82.88 104 PHE A CA 1
ATOM 792 C C . PHE A 1 104 ? 9.393 4.949 -18.519 1.00 82.88 104 PHE A C 1
ATOM 794 O O . PHE A 1 104 ? 10.079 4.918 -19.538 1.00 82.88 104 PHE A O 1
ATOM 801 N N . VAL A 1 105 ? 9.742 4.294 -17.413 1.00 86.06 105 VAL A N 1
ATOM 802 C CA . VAL A 1 105 ? 11.022 3.587 -17.282 1.00 86.06 105 VAL A CA 1
ATOM 803 C C . VAL A 1 105 ? 10.813 2.079 -17.225 1.00 86.06 105 VAL A C 1
ATOM 805 O O . VAL A 1 105 ? 11.366 1.347 -18.037 1.00 86.06 105 VAL A O 1
ATOM 808 N N . GLU A 1 106 ? 10.005 1.602 -16.283 1.00 91.56 106 GLU A N 1
ATOM 809 C CA . GLU A 1 106 ? 9.875 0.174 -15.985 1.00 91.56 106 GLU A CA 1
ATOM 810 C C . GLU A 1 106 ? 8.937 -0.550 -16.955 1.00 91.56 106 GLU A C 1
ATOM 812 O O . GLU A 1 106 ? 9.168 -1.716 -17.267 1.00 91.56 106 GLU A O 1
ATOM 817 N N . PHE A 1 107 ? 7.907 0.126 -17.475 1.00 91.81 107 PHE A N 1
ATOM 818 C CA . PHE A 1 107 ? 6.973 -0.481 -18.436 1.00 91.81 107 PHE A CA 1
ATOM 819 C C . PHE A 1 107 ? 7.555 -0.598 -19.853 1.00 91.81 107 PHE A C 1
ATOM 821 O O . PHE A 1 107 ? 7.000 -1.322 -20.670 1.00 91.81 107 PHE A O 1
ATOM 828 N N . ASN A 1 108 ? 8.681 0.064 -20.138 1.00 89.50 108 ASN A N 1
ATOM 829 C CA . ASN A 1 108 ? 9.379 -0.017 -21.428 1.00 89.50 108 ASN A CA 1
ATOM 830 C C . ASN A 1 108 ? 10.434 -1.142 -21.486 1.00 89.50 108 ASN A C 1
ATOM 832 O O . ASN A 1 108 ? 11.221 -1.207 -22.428 1.00 89.50 108 ASN A O 1
ATOM 836 N N . LEU A 1 109 ? 10.485 -2.008 -20.470 1.00 91.69 109 LEU A N 1
ATOM 837 C CA . LEU A 1 109 ? 11.306 -3.223 -20.474 1.00 91.69 109 LEU A CA 1
ATOM 838 C C . LEU A 1 109 ? 10.633 -4.337 -21.307 1.00 91.69 109 LEU A C 1
ATOM 840 O O . LEU A 1 109 ? 9.479 -4.199 -21.705 1.00 91.69 109 LEU A O 1
ATOM 844 N N . ASP A 1 110 ? 11.320 -5.464 -21.546 1.00 92.94 110 ASP A N 1
ATOM 845 C CA . ASP A 1 110 ? 10.771 -6.591 -22.338 1.00 92.94 110 ASP A CA 1
ATOM 846 C C . ASP A 1 110 ? 9.498 -7.200 -21.715 1.00 92.94 110 ASP A C 1
ATOM 848 O O . ASP A 1 110 ? 8.661 -7.806 -22.390 1.00 92.94 110 ASP A O 1
ATOM 852 N N . GLY A 1 111 ? 9.341 -7.039 -20.403 1.00 93.56 111 GLY A N 1
ATOM 853 C CA . GLY A 1 111 ? 8.115 -7.340 -19.683 1.00 93.56 111 GLY A CA 1
ATOM 854 C C . GLY A 1 111 ? 8.097 -6.701 -18.305 1.00 93.56 111 GLY A C 1
ATOM 855 O O . GLY A 1 111 ? 9.125 -6.265 -17.781 1.00 93.56 111 GLY A O 1
ATOM 856 N N . PHE A 1 112 ? 6.919 -6.664 -17.694 1.00 95.31 112 PHE A N 1
ATOM 857 C CA . PHE A 1 112 ? 6.738 -6.081 -16.374 1.00 95.31 112 PHE A CA 1
ATOM 858 C C . PHE A 1 112 ? 5.822 -6.942 -15.510 1.00 95.31 112 PHE A C 1
ATOM 860 O O . PHE A 1 112 ? 4.644 -7.133 -15.814 1.00 95.31 112 PHE A O 1
ATOM 867 N N . ILE A 1 113 ? 6.363 -7.467 -14.413 1.00 96.56 113 ILE A N 1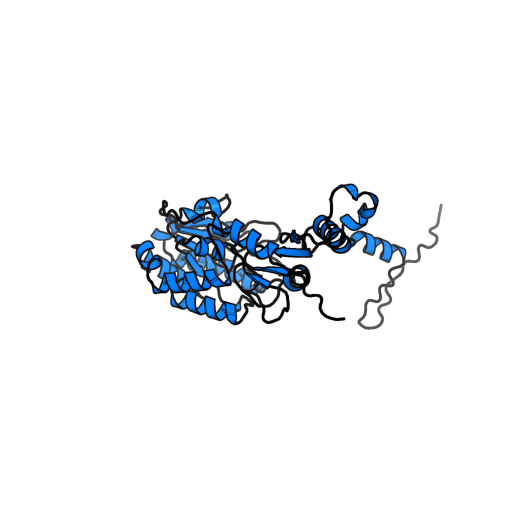
ATOM 868 C CA . ILE A 1 113 ? 5.613 -8.268 -13.452 1.00 96.56 113 ILE A CA 1
ATOM 869 C C . ILE A 1 113 ? 4.727 -7.360 -12.605 1.00 96.56 113 ILE A C 1
ATOM 871 O O . ILE A 1 113 ? 5.211 -6.437 -11.946 1.00 96.56 113 ILE A O 1
ATOM 875 N N . THR A 1 114 ? 3.441 -7.690 -12.559 1.00 96.69 114 THR A N 1
ATOM 876 C CA . THR A 1 114 ? 2.432 -6.981 -11.773 1.00 96.69 114 THR A CA 1
ATOM 877 C C . THR A 1 114 ? 1.929 -7.844 -10.624 1.00 96.69 114 THR A C 1
ATOM 879 O O . THR A 1 114 ? 1.994 -9.074 -10.673 1.00 96.69 114 THR A O 1
ATOM 882 N N . TRP A 1 115 ? 1.343 -7.208 -9.611 1.00 96.88 115 TRP A N 1
ATOM 883 C CA . TRP A 1 115 ? 0.678 -7.884 -8.493 1.00 96.88 115 TRP A CA 1
ATOM 884 C C . TRP A 1 115 ? -0.789 -8.237 -8.771 1.00 96.88 115 TRP A C 1
ATOM 886 O O . TRP A 1 115 ? -1.594 -8.241 -7.842 1.00 96.88 115 TRP A O 1
ATOM 896 N N . GLY A 1 116 ? -1.131 -8.570 -10.021 1.00 96.56 116 GLY A N 1
ATOM 897 C CA . GLY A 1 116 ? -2.426 -9.162 -10.389 1.00 96.56 116 GLY A CA 1
ATOM 898 C C . GLY A 1 116 ? -3.051 -8.582 -11.658 1.00 96.56 116 GLY A C 1
ATOM 899 O O . GLY A 1 116 ? -3.593 -9.328 -12.476 1.00 96.56 116 GLY A O 1
ATOM 900 N N . TRP A 1 117 ? -2.922 -7.273 -11.845 1.00 95.62 117 TRP A N 1
ATOM 901 C CA . TRP A 1 117 ? -3.514 -6.527 -12.952 1.00 95.62 117 TRP A CA 1
ATOM 902 C C . TRP A 1 117 ? -2.818 -6.827 -14.287 1.00 95.62 117 TRP A C 1
ATOM 904 O O . TRP A 1 117 ? -1.647 -7.200 -14.338 1.00 95.62 117 TRP A O 1
ATOM 914 N N . ARG A 1 118 ? -3.548 -6.696 -15.396 1.00 95.06 118 ARG A N 1
ATOM 915 C CA . ARG A 1 118 ? -3.107 -7.171 -16.727 1.00 95.06 118 ARG A CA 1
ATOM 916 C C . ARG A 1 118 ? -2.932 -6.076 -17.767 1.00 95.06 118 ARG A C 1
ATOM 918 O O . ARG A 1 118 ? -2.410 -6.332 -18.845 1.00 95.06 118 ARG A O 1
ATOM 925 N N . SER A 1 119 ? -3.412 -4.884 -17.467 1.00 93.69 119 SER A N 1
ATOM 926 C CA . SER A 1 119 ? -3.469 -3.773 -18.403 1.00 93.69 119 SER A CA 1
ATOM 927 C C . SER A 1 119 ? -3.404 -2.459 -17.649 1.00 93.69 119 SER A C 1
ATOM 929 O O . SER A 1 119 ? -3.789 -2.391 -16.483 1.00 93.69 119 SER A O 1
ATOM 931 N N . HIS A 1 120 ? -2.958 -1.423 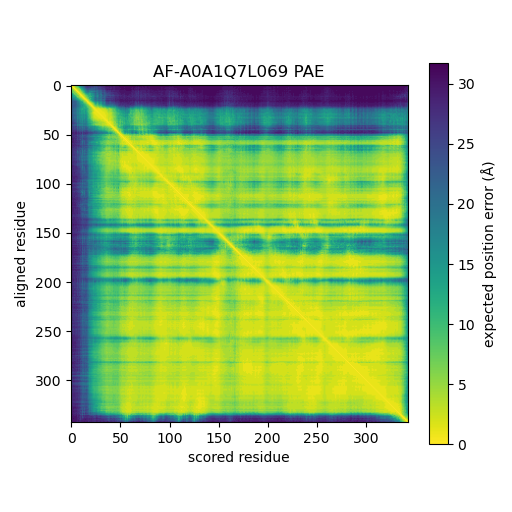-18.348 1.00 93.69 120 HIS A N 1
ATOM 932 C CA . HIS A 1 120 ? -2.972 -0.050 -17.875 1.00 93.69 120 HIS A CA 1
ATOM 933 C C . HIS A 1 120 ? -3.648 0.828 -18.939 1.00 93.69 120 HIS A C 1
ATOM 935 O O . HIS A 1 120 ? -3.353 0.645 -20.123 1.00 93.69 120 HIS A O 1
ATOM 941 N N . PRO A 1 121 ? -4.531 1.773 -18.570 1.00 90.19 121 PRO A N 1
ATOM 942 C CA . PRO A 1 121 ? -5.309 2.545 -19.543 1.00 90.19 121 PRO A CA 1
ATOM 943 C C . PRO A 1 121 ? -4.451 3.399 -20.489 1.00 90.19 121 PRO A C 1
ATOM 945 O O . PRO A 1 121 ? -4.818 3.589 -21.647 1.00 90.19 121 PRO A O 1
ATOM 948 N N . PHE A 1 122 ? -3.290 3.876 -20.031 1.00 86.31 122 PHE A N 1
ATOM 949 C CA . PHE A 1 122 ? -2.429 4.786 -20.806 1.00 86.31 122 PHE A CA 1
ATOM 950 C C . PHE A 1 122 ? -1.128 4.159 -21.298 1.00 86.31 122 PHE A C 1
ATOM 952 O O . PHE A 1 122 ? -0.409 4.774 -22.083 1.00 86.31 122 PHE A O 1
ATOM 959 N N . CYS A 1 123 ? -0.801 2.949 -20.842 1.00 89.25 123 CYS A N 1
ATOM 960 C CA . CYS A 1 123 ? 0.493 2.335 -21.117 1.00 89.25 123 CYS A CA 1
ATOM 961 C C . CYS A 1 123 ? 0.299 0.963 -21.744 1.00 89.25 123 CYS A C 1
ATOM 963 O O . CYS A 1 123 ? -0.409 0.115 -21.203 1.00 89.25 123 CYS A O 1
ATOM 965 N N . LYS A 1 124 ? 0.973 0.737 -22.871 1.00 90.31 124 LYS A N 1
ATOM 966 C CA . LYS A 1 124 ? 1.067 -0.580 -23.494 1.00 90.31 124 LYS A CA 1
ATOM 967 C C . LYS A 1 124 ? 2.408 -1.188 -23.123 1.00 90.31 124 LYS A C 1
ATOM 969 O O . LYS A 1 124 ? 3.443 -0.630 -23.463 1.00 90.31 124 LYS A O 1
ATOM 974 N N . ALA A 1 125 ? 2.362 -2.312 -22.427 1.00 91.38 125 ALA A N 1
ATOM 975 C CA . ALA A 1 125 ? 3.527 -3.106 -22.081 1.00 91.38 125 ALA A CA 1
ATOM 976 C C . ALA A 1 125 ? 3.118 -4.573 -21.941 1.00 91.38 125 ALA A C 1
ATOM 978 O O . ALA A 1 125 ? 1.932 -4.896 -21.812 1.00 91.38 125 ALA A O 1
ATOM 979 N N . ASN A 1 126 ? 4.106 -5.462 -21.931 1.00 93.12 126 ASN A N 1
ATOM 980 C CA . ASN A 1 126 ? 3.894 -6.871 -21.638 1.00 93.12 126 ASN A CA 1
ATOM 981 C C . ASN A 1 126 ? 3.741 -7.070 -20.119 1.00 93.12 126 ASN A C 1
ATOM 983 O O . ASN A 1 126 ? 4.712 -7.336 -19.406 1.00 93.12 126 ASN A O 1
ATOM 987 N N . PHE A 1 127 ? 2.520 -6.874 -19.615 1.00 95.50 127 PHE A N 1
ATOM 988 C CA . PHE A 1 127 ? 2.196 -7.031 -18.199 1.00 95.50 127 PHE A CA 1
ATOM 989 C C . PHE A 1 127 ? 1.991 -8.502 -17.826 1.00 95.50 127 PHE A C 1
ATOM 991 O O . PHE A 1 127 ? 1.121 -9.191 -18.360 1.00 95.50 127 PHE A O 1
ATOM 998 N N . ILE A 1 128 ? 2.775 -8.972 -16.856 1.00 96.06 128 ILE A N 1
ATOM 999 C CA . ILE A 1 128 ? 2.834 -10.371 -16.432 1.00 96.06 128 ILE A CA 1
ATOM 1000 C C . ILE A 1 128 ? 2.292 -10.470 -14.998 1.00 96.06 128 ILE A C 1
ATOM 1002 O O . ILE A 1 128 ? 3.040 -10.260 -14.040 1.00 96.06 128 ILE A O 1
ATOM 1006 N N . PRO A 1 129 ? 1.003 -10.785 -14.802 1.00 96.88 129 PRO A N 1
ATOM 1007 C CA . PRO A 1 129 ? 0.429 -10.867 -13.466 1.00 96.88 129 PRO A CA 1
ATOM 1008 C C . PRO A 1 129 ? 0.951 -12.083 -12.714 1.00 96.88 129 PRO A C 1
ATOM 1010 O O . PRO A 1 129 ? 0.710 -13.230 -13.100 1.00 96.88 129 PRO A O 1
ATOM 1013 N N . LEU A 1 130 ? 1.640 -11.834 -11.604 1.00 97.12 130 LEU A N 1
ATOM 1014 C CA . LEU A 1 130 ? 2.199 -12.865 -10.740 1.00 97.12 130 LEU A CA 1
ATOM 1015 C C . LEU A 1 130 ? 1.935 -12.545 -9.266 1.00 97.12 130 LEU A C 1
ATOM 1017 O O . LEU A 1 130 ? 1.746 -11.390 -8.890 1.00 97.12 130 LEU A O 1
ATOM 1021 N N . PRO A 1 131 ? 1.923 -13.562 -8.393 1.00 97.19 131 PRO A N 1
ATOM 1022 C CA . PRO A 1 131 ? 1.783 -13.320 -6.967 1.00 97.19 131 PRO A CA 1
ATOM 1023 C C . PRO A 1 131 ? 3.025 -12.609 -6.423 1.00 97.19 131 PRO A C 1
ATOM 1025 O O . PRO A 1 131 ? 4.155 -13.015 -6.704 1.00 97.19 131 PRO A O 1
ATOM 1028 N N . SER A 1 132 ? 2.823 -11.588 -5.595 1.00 96.88 132 SER A N 1
ATOM 1029 C CA . SER A 1 132 ? 3.904 -10.874 -4.925 1.00 96.88 132 SER A CA 1
ATOM 1030 C C . SER A 1 132 ? 4.607 -11.784 -3.909 1.00 96.88 132 SER A C 1
ATOM 1032 O O . SER A 1 132 ? 3.952 -12.308 -2.995 1.00 96.88 132 SER A O 1
ATOM 1034 N N . PRO A 1 133 ? 5.945 -11.930 -3.980 1.00 95.06 133 PRO A N 1
ATOM 1035 C CA . PRO A 1 133 ? 6.707 -12.673 -2.986 1.00 95.06 133 PRO A CA 1
ATOM 1036 C C . PRO A 1 133 ? 6.549 -12.085 -1.586 1.00 95.06 133 PRO A C 1
ATOM 1038 O O . PRO A 1 133 ? 6.523 -12.838 -0.620 1.00 95.06 133 PRO A O 1
ATOM 1041 N N . LEU A 1 134 ? 6.424 -10.755 -1.465 1.00 93.50 134 LEU A N 1
ATOM 1042 C CA . LEU A 1 134 ? 6.266 -10.054 -0.188 1.00 93.50 134 LEU A CA 1
ATOM 1043 C C . LEU A 1 134 ? 4.913 -10.365 0.459 1.00 93.50 134 LEU A C 1
ATOM 1045 O O . LEU A 1 134 ? 4.865 -10.754 1.627 1.00 93.50 134 LEU A O 1
ATOM 1049 N N . LEU A 1 135 ? 3.830 -10.233 -0.311 1.00 95.50 135 LEU A N 1
ATOM 1050 C CA . LEU A 1 135 ? 2.458 -10.428 0.170 1.00 95.50 135 LEU A CA 1
ATOM 1051 C C . LEU A 1 135 ? 2.148 -11.894 0.502 1.00 95.50 135 LEU A C 1
ATOM 1053 O O . LEU A 1 135 ? 1.199 -12.188 1.219 1.00 95.50 135 LEU A O 1
ATOM 1057 N N . SER A 1 136 ? 2.967 -12.821 0.007 1.00 94.25 136 SER A N 1
ATOM 1058 C CA . SER A 1 136 ? 2.771 -14.263 0.173 1.00 94.25 136 SER A CA 1
ATOM 1059 C C . SER A 1 136 ? 3.390 -14.845 1.454 1.00 94.25 136 SER A C 1
ATOM 1061 O O . SER A 1 136 ? 3.324 -16.054 1.663 1.00 94.25 136 SER A O 1
ATOM 1063 N N . ARG A 1 137 ? 4.038 -14.031 2.305 1.00 87.00 137 ARG A N 1
ATOM 1064 C CA . ARG A 1 137 ? 4.877 -14.540 3.417 1.00 87.00 137 ARG A CA 1
ATOM 1065 C C . ARG A 1 137 ? 4.152 -14.695 4.745 1.00 87.00 137 ARG A C 1
ATOM 1067 O O . ARG A 1 137 ? 4.633 -15.440 5.596 1.00 87.00 137 ARG A O 1
ATOM 1074 N N . ARG A 1 138 ? 3.100 -13.913 4.992 1.00 87.06 138 ARG A N 1
ATOM 1075 C CA . ARG A 1 138 ? 2.507 -13.764 6.327 1.00 87.06 138 ARG A CA 1
ATOM 1076 C C . ARG A 1 138 ? 1.003 -13.570 6.254 1.00 87.06 138 ARG A C 1
ATOM 1078 O O . ARG A 1 138 ? 0.498 -12.939 5.334 1.00 87.06 138 ARG A O 1
ATOM 1085 N N . SER A 1 139 ? 0.325 -14.072 7.275 1.00 91.00 139 SER A N 1
ATOM 1086 C CA . SER A 1 139 ? -1.107 -13.910 7.498 1.00 91.00 139 SER A CA 1
ATOM 1087 C C . SER A 1 139 ? -1.364 -13.248 8.850 1.00 91.00 139 SER A C 1
ATOM 1089 O O . SER A 1 139 ? -0.497 -13.234 9.730 1.00 91.00 139 SER A O 1
ATOM 1091 N N . HIS A 1 140 ? -2.566 -12.705 9.017 1.00 93.44 140 HIS A N 1
ATOM 1092 C CA . HIS A 1 140 ? -3.061 -12.196 10.290 1.00 93.44 140 HIS A CA 1
ATOM 1093 C C . HIS A 1 140 ? -3.017 -13.275 11.379 1.00 93.44 140 HIS A C 1
ATOM 1095 O O . HIS A 1 140 ? -3.324 -14.442 11.132 1.00 93.44 140 HIS A O 1
ATOM 1101 N N . CYS A 1 141 ? -2.601 -12.881 12.582 1.00 88.88 141 CYS A N 1
ATOM 1102 C CA . CYS A 1 141 ? -2.602 -13.732 13.769 1.00 88.88 141 CYS A CA 1
ATOM 1103 C C . CYS A 1 141 ? -3.425 -13.163 14.935 1.00 88.88 141 CYS A C 1
ATOM 1105 O O . CYS A 1 141 ? -3.651 -13.899 15.891 1.00 88.88 141 CYS A O 1
ATOM 1107 N N . GLY A 1 142 ? -3.859 -11.894 14.865 1.00 79.25 142 GLY A N 1
ATOM 1108 C CA . GLY A 1 142 ? -4.896 -11.313 15.733 1.00 79.25 142 GLY A CA 1
ATOM 1109 C C . GLY A 1 142 ? -4.683 -11.478 17.236 1.00 79.25 142 GLY A C 1
ATOM 1110 O O . GLY A 1 142 ? -5.591 -11.912 17.935 1.00 79.25 142 GLY A O 1
ATOM 1111 N N . ARG A 1 143 ? -3.480 -11.182 17.738 1.00 83.88 143 ARG A N 1
ATOM 1112 C CA . ARG A 1 143 ? -3.092 -11.457 19.138 1.00 83.88 143 ARG A CA 1
ATOM 1113 C C . ARG A 1 143 ? -3.135 -10.242 20.063 1.00 83.88 143 ARG A C 1
ATOM 1115 O O . ARG A 1 143 ? -2.921 -10.397 21.260 1.00 83.88 143 ARG A O 1
ATOM 1122 N N . SER A 1 144 ? -3.312 -9.044 19.517 1.00 91.31 144 SER A N 1
ATOM 1123 C CA . SER A 1 144 ? -3.259 -7.780 20.253 1.00 91.31 144 SER A CA 1
ATOM 1124 C C . SER A 1 144 ? -4.614 -7.076 20.217 1.00 91.31 144 SER A C 1
ATOM 1126 O O . SER A 1 144 ? -5.363 -7.217 19.259 1.00 91.31 144 SER A O 1
ATOM 1128 N N . GLU A 1 145 ? -4.892 -6.289 21.257 1.00 92.75 145 GLU A N 1
ATOM 1129 C CA . GLU A 1 145 ? -6.069 -5.416 21.392 1.00 92.75 145 GLU A CA 1
ATOM 1130 C C . GLU A 1 145 ? -5.845 -4.010 20.808 1.00 92.75 145 GLU A C 1
ATOM 1132 O O . GLU A 1 145 ? -6.599 -3.076 21.077 1.00 92.75 145 GLU A O 1
ATOM 1137 N N . GLU A 1 146 ? -4.763 -3.820 20.054 1.00 95.88 146 GLU A N 1
ATOM 1138 C CA . GLU A 1 146 ? -4.379 -2.512 19.538 1.00 95.88 146 GLU A CA 1
ATOM 1139 C C . GLU A 1 146 ? -5.028 -2.221 18.194 1.00 95.88 146 GLU A C 1
ATOM 1141 O O . GLU A 1 146 ? -5.124 -3.079 17.308 1.00 95.88 146 GLU A O 1
ATOM 1146 N N . LEU A 1 147 ? -5.370 -0.948 18.041 1.00 97.88 147 LEU A N 1
ATOM 1147 C CA . LEU A 1 147 ? -5.666 -0.318 16.774 1.00 97.88 147 LEU A CA 1
ATOM 1148 C C . LEU A 1 147 ? -4.357 0.288 16.257 1.00 97.88 147 LEU A C 1
ATOM 1150 O O . LEU A 1 147 ? -3.840 1.251 16.819 1.00 97.88 147 LEU A O 1
ATOM 1154 N N . LEU A 1 148 ? -3.777 -0.300 15.215 1.00 98.31 148 LEU A N 1
ATOM 1155 C CA . LEU A 1 148 ? -2.562 0.230 14.600 1.00 98.31 148 LEU A CA 1
ATOM 1156 C C . LEU A 1 148 ? -2.951 1.267 13.552 1.00 98.31 148 LEU A C 1
ATOM 1158 O O . LEU A 1 148 ? -3.508 0.904 12.522 1.00 98.31 148 LEU A O 1
ATOM 1162 N N . PHE A 1 149 ? -2.635 2.535 13.792 1.00 97.94 149 PHE A N 1
ATOM 1163 C CA . PHE A 1 149 ? -2.857 3.598 12.818 1.00 97.94 149 PHE A CA 1
ATOM 1164 C C . PHE A 1 149 ? -1.537 3.954 12.136 1.00 97.94 149 PHE A C 1
ATOM 1166 O O . PHE A 1 149 ? -0.626 4.462 12.784 1.00 97.94 149 PHE A O 1
ATOM 1173 N N . ILE A 1 150 ? -1.422 3.668 10.840 1.00 96.00 150 ILE A N 1
ATOM 1174 C CA . ILE A 1 150 ? -0.253 4.005 10.026 1.00 96.00 150 ILE A CA 1
ATOM 1175 C C . ILE A 1 150 ? -0.601 5.234 9.195 1.00 96.00 150 ILE A C 1
ATOM 1177 O O . ILE A 1 150 ? -1.491 5.170 8.349 1.00 96.00 150 ILE A O 1
ATOM 1181 N N . GLY A 1 151 ? 0.087 6.339 9.470 1.00 91.06 151 GLY A N 1
ATOM 1182 C CA . GLY A 1 151 ? -0.110 7.596 8.762 1.00 91.06 151 GLY A CA 1
ATOM 1183 C C . GLY A 1 151 ? 0.658 7.652 7.445 1.00 91.06 151 GLY A C 1
ATOM 1184 O O . GLY A 1 151 ? 1.768 7.133 7.323 1.00 91.06 151 GLY A O 1
ATOM 1185 N N . ALA A 1 152 ? 0.069 8.332 6.472 1.00 84.12 152 ALA A N 1
ATOM 1186 C CA . ALA A 1 152 ? 0.669 8.677 5.200 1.00 84.12 152 ALA A CA 1
ATOM 1187 C C . ALA A 1 152 ? 1.828 9.660 5.395 1.00 84.12 152 ALA A C 1
ATOM 1189 O O . ALA A 1 152 ? 1.814 10.466 6.331 1.00 84.12 152 ALA A O 1
ATOM 1190 N N . SER A 1 153 ? 2.794 9.643 4.470 1.00 75.62 153 SER A N 1
ATOM 1191 C CA . SER A 1 153 ? 3.751 10.747 4.321 1.00 75.62 153 SER A CA 1
ATOM 1192 C C . SER A 1 153 ? 3.029 12.078 4.123 1.00 75.62 153 SER A C 1
ATOM 1194 O O . SER A 1 153 ? 1.872 12.138 3.724 1.00 75.62 153 SER A O 1
ATOM 1196 N N . ALA A 1 154 ? 3.722 13.167 4.408 1.00 74.94 154 ALA A N 1
ATOM 1197 C CA . ALA A 1 154 ? 3.225 14.508 4.156 1.00 74.94 154 ALA A CA 1
ATOM 1198 C C . ALA A 1 154 ? 4.348 15.293 3.475 1.00 74.94 154 ALA A C 1
ATOM 1200 O O . ALA A 1 154 ? 4.992 16.115 4.130 1.00 74.94 154 ALA A O 1
ATOM 1201 N N . PRO A 1 155 ? 4.671 14.992 2.202 1.00 76.25 155 PRO A N 1
ATOM 1202 C CA . PRO A 1 155 ? 5.800 15.624 1.538 1.00 76.25 155 PRO A CA 1
ATOM 1203 C C . PRO A 1 155 ? 5.570 17.139 1.459 1.00 76.25 155 PRO A C 1
ATOM 1205 O O . PRO A 1 155 ? 4.501 17.596 1.081 1.00 76.25 155 PRO A O 1
ATOM 1208 N N . LEU A 1 156 ? 6.558 17.948 1.836 1.00 73.25 156 LEU A N 1
ATOM 1209 C CA . LEU A 1 156 ? 6.424 19.413 1.865 1.00 73.25 156 LEU A CA 1
ATOM 1210 C C . LEU A 1 156 ? 6.294 20.019 0.463 1.00 73.25 156 LEU A C 1
ATOM 1212 O O . LEU A 1 156 ? 5.760 21.114 0.296 1.00 73.25 156 LEU A O 1
ATOM 1216 N N . VAL A 1 157 ? 6.801 19.305 -0.539 1.00 70.31 157 VAL A N 1
ATOM 1217 C CA . VAL A 1 157 ? 6.795 19.709 -1.940 1.00 70.31 157 VAL A CA 1
ATOM 1218 C C . VAL A 1 157 ? 6.245 18.549 -2.755 1.00 70.31 157 VAL A C 1
ATOM 1220 O O . VAL A 1 157 ? 6.709 17.416 -2.611 1.00 70.31 157 VAL A O 1
ATOM 1223 N N . ARG A 1 158 ? 5.264 18.831 -3.619 1.00 69.00 158 ARG A N 1
ATOM 1224 C CA . ARG A 1 158 ? 4.769 17.850 -4.589 1.00 69.00 158 ARG A CA 1
ATOM 1225 C C . ARG A 1 158 ? 5.917 17.455 -5.515 1.00 69.00 158 ARG A C 1
ATOM 1227 O O . ARG A 1 158 ? 6.550 18.320 -6.120 1.00 69.00 158 ARG A O 1
ATOM 1234 N N . GLN A 1 159 ? 6.163 16.157 -5.641 1.00 65.06 159 GLN A N 1
ATOM 1235 C CA . GLN A 1 159 ? 7.083 15.644 -6.648 1.00 65.06 159 GLN A CA 1
ATOM 1236 C C . GLN A 1 159 ? 6.366 15.616 -8.003 1.00 65.06 159 GLN A C 1
ATOM 1238 O O . GLN A 1 159 ? 5.206 15.210 -8.094 1.00 65.06 159 GLN A O 1
ATOM 1243 N N . ALA A 1 160 ? 7.029 16.109 -9.050 1.00 60.00 160 ALA A N 1
ATOM 1244 C CA . ALA A 1 160 ? 6.507 16.000 -10.408 1.00 60.00 160 ALA A CA 1
ATOM 1245 C C . ALA A 1 160 ? 6.391 14.513 -10.795 1.00 60.00 160 ALA A C 1
ATOM 1247 O O . ALA A 1 160 ? 7.284 13.732 -10.473 1.00 60.00 160 ALA A O 1
ATOM 1248 N N . TRP A 1 161 ? 5.304 14.148 -11.486 1.00 63.12 161 TRP A N 1
ATOM 1249 C CA . TRP A 1 161 ? 5.019 12.781 -11.963 1.00 63.12 161 TRP A CA 1
ATOM 1250 C C . TRP A 1 161 ? 4.804 11.715 -10.877 1.00 63.12 161 TRP A C 1
ATOM 1252 O O . TRP A 1 161 ? 5.019 10.528 -11.127 1.00 63.12 161 TRP A O 1
ATOM 1262 N N . ASP A 1 162 ? 4.346 12.137 -9.699 1.00 65.69 162 ASP A N 1
ATOM 1263 C CA . ASP A 1 162 ? 3.788 11.260 -8.668 1.00 65.69 162 ASP A CA 1
ATOM 1264 C C . ASP A 1 162 ? 2.295 11.586 -8.455 1.00 65.69 162 ASP A C 1
ATOM 1266 O O . ASP A 1 162 ? 1.850 12.713 -8.712 1.00 65.69 162 ASP A O 1
ATOM 1270 N N . ASN A 1 163 ? 1.519 10.609 -7.982 1.00 65.94 163 ASN A N 1
ATOM 1271 C CA . ASN A 1 163 ? 0.066 10.713 -7.791 1.00 65.94 163 ASN A CA 1
ATOM 1272 C C . ASN A 1 163 ? -0.329 11.339 -6.442 1.00 65.94 163 ASN A C 1
ATOM 1274 O O . ASN A 1 163 ? -1.499 11.296 -6.055 1.00 65.94 163 ASN A O 1
ATOM 1278 N N . TRP A 1 164 ? 0.647 11.886 -5.714 1.00 68.56 164 TRP A N 1
ATOM 1279 C CA . TRP A 1 164 ? 0.413 12.535 -4.434 1.00 68.56 164 TRP A CA 1
ATOM 1280 C C . TRP A 1 164 ? -0.535 13.734 -4.566 1.00 68.56 164 TRP A C 1
ATOM 1282 O O . TRP A 1 164 ? -0.401 14.515 -5.518 1.00 68.56 164 TRP A O 1
ATOM 1292 N N . PRO A 1 165 ? -1.425 13.936 -3.573 1.00 62.12 165 PRO A N 1
ATOM 1293 C CA . PRO A 1 165 ? -2.277 15.112 -3.504 1.00 62.12 165 PRO A CA 1
ATOM 1294 C C . PRO A 1 165 ? -1.493 16.420 -3.652 1.00 62.12 165 PRO A C 1
ATOM 1296 O O . PRO A 1 165 ? -0.330 16.529 -3.252 1.00 62.12 165 PRO A O 1
ATOM 1299 N N . GLU A 1 166 ? -2.156 17.457 -4.167 1.00 65.31 166 GLU A N 1
ATOM 1300 C CA . GLU A 1 166 ? -1.594 18.809 -4.201 1.00 65.31 166 GLU A CA 1
ATOM 1301 C C . GLU A 1 166 ? -1.137 19.277 -2.810 1.00 65.31 166 GLU A C 1
ATOM 1303 O O . GLU A 1 166 ? -1.663 18.843 -1.785 1.00 65.31 166 GLU A O 1
ATOM 1308 N N . THR A 1 167 ? -0.213 20.241 -2.747 1.00 64.06 167 THR A N 1
ATOM 1309 C CA . THR A 1 167 ? 0.348 20.748 -1.480 1.00 64.06 167 THR A CA 1
ATOM 1310 C C . THR A 1 167 ? -0.723 21.181 -0.469 1.00 64.06 167 THR A C 1
ATOM 1312 O O . THR A 1 167 ? -0.554 20.993 0.732 1.00 64.06 167 THR A O 1
ATOM 1315 N N . ARG A 1 168 ? -1.865 21.717 -0.929 1.00 63.25 168 ARG A N 1
ATOM 1316 C CA . ARG A 1 168 ? -3.017 22.021 -0.057 1.00 63.25 168 ARG A CA 1
ATOM 1317 C C . ARG A 1 168 ? -3.683 20.759 0.498 1.00 63.25 168 ARG A C 1
ATOM 1319 O O . ARG A 1 168 ? -4.066 20.739 1.663 1.00 63.25 168 ARG A O 1
ATOM 1326 N N . GLY A 1 169 ? -3.787 19.713 -0.318 1.00 68.50 169 GLY A N 1
ATOM 1327 C CA . GLY A 1 169 ? -4.240 18.386 0.089 1.00 68.50 169 GLY A CA 1
ATOM 1328 C C . GLY A 1 169 ? -3.368 17.797 1.195 1.00 68.50 169 GLY A C 1
ATOM 1329 O O . GLY A 1 169 ? -3.904 17.263 2.154 1.00 68.50 169 GLY A O 1
ATOM 1330 N N . ILE A 1 170 ? -2.050 17.994 1.154 1.00 70.25 170 ILE A N 1
ATOM 1331 C CA . ILE A 1 170 ? -1.116 17.471 2.170 1.00 70.25 170 ILE A CA 1
ATOM 1332 C C . ILE A 1 170 ? -1.424 18.013 3.576 1.00 70.25 170 ILE A C 1
ATOM 1334 O O . ILE A 1 170 ? -1.403 17.258 4.548 1.00 70.25 170 ILE A O 1
ATOM 1338 N N . PHE A 1 171 ? -1.804 19.289 3.703 1.00 73.12 171 PHE A N 1
ATOM 1339 C CA . PHE A 1 171 ? -2.258 19.835 4.988 1.00 73.12 171 PHE A CA 1
ATOM 1340 C C . PHE A 1 171 ? -3.583 19.225 5.456 1.00 73.12 171 PHE A C 1
ATOM 1342 O O . PHE A 1 171 ? -3.773 19.037 6.658 1.00 73.12 171 PHE A O 1
ATOM 1349 N N . ASN A 1 172 ? -4.477 18.848 4.535 1.00 79.00 172 ASN A N 1
ATOM 1350 C CA . ASN A 1 172 ? -5.718 18.163 4.899 1.00 79.00 172 ASN A CA 1
ATOM 1351 C C . ASN A 1 172 ? -5.444 16.818 5.581 1.00 79.00 172 ASN A C 1
ATOM 1353 O O . ASN A 1 172 ? -6.189 16.462 6.486 1.00 79.00 172 ASN A O 1
ATOM 1357 N N . TYR A 1 173 ? -4.361 16.110 5.238 1.00 79.62 173 TYR A N 1
ATOM 1358 C CA . TYR A 1 173 ? -4.017 14.843 5.896 1.00 79.62 173 TYR A CA 1
ATOM 1359 C C . TYR A 1 173 ? -3.711 15.018 7.385 1.00 79.62 173 TYR A C 1
ATOM 1361 O O . TYR A 1 173 ? -4.119 14.180 8.186 1.00 79.62 173 TYR A O 1
ATOM 1369 N N . LEU A 1 174 ? -3.059 16.115 7.787 1.00 85.00 174 LEU A N 1
ATOM 1370 C CA . LEU A 1 174 ? -2.845 16.416 9.210 1.00 85.00 174 LEU A CA 1
ATOM 1371 C C . LEU A 1 174 ? -4.174 16.600 9.946 1.00 85.00 174 LEU A C 1
ATOM 1373 O O . LEU A 1 174 ? -4.397 16.008 11.003 1.00 85.00 174 LEU A O 1
ATOM 1377 N N . PHE A 1 175 ? -5.073 17.398 9.367 1.00 88.38 175 PHE A N 1
ATOM 1378 C CA . PHE A 1 175 ? -6.385 17.661 9.953 1.00 88.38 175 PHE A CA 1
ATOM 1379 C C . PHE A 1 175 ? -7.291 16.429 9.915 1.00 88.38 175 PHE A C 1
ATOM 1381 O O . PHE A 1 175 ? -8.125 16.253 10.799 1.00 88.38 175 PHE A O 1
ATOM 1388 N N . PHE A 1 176 ? -7.127 15.538 8.936 1.00 91.69 176 PHE A N 1
ATOM 1389 C CA . PHE A 1 176 ? -7.884 14.290 8.873 1.00 91.69 176 PHE A CA 1
ATOM 1390 C C . PHE A 1 176 ? -7.455 13.326 9.967 1.00 91.69 176 PHE A C 1
ATOM 1392 O O . PHE A 1 176 ? -8.320 12.724 10.598 1.00 91.69 176 PHE A O 1
ATOM 1399 N N . LYS A 1 177 ? -6.147 13.224 10.236 1.00 92.88 177 LYS A N 1
ATOM 1400 C CA . LYS A 1 177 ? -5.622 12.462 11.375 1.00 92.88 177 LYS A CA 1
ATOM 1401 C C . LYS A 1 177 ? -6.212 12.977 12.688 1.00 92.88 177 LYS A C 1
ATOM 1403 O O . LYS A 1 177 ? -6.734 12.188 13.470 1.00 92.88 177 LYS A O 1
ATOM 1408 N N . GLU A 1 178 ? -6.192 14.295 12.903 1.00 94.06 178 GLU A N 1
ATOM 1409 C CA . GLU A 1 178 ? -6.820 14.923 14.074 1.00 94.06 178 GLU A CA 1
ATOM 1410 C C . GLU A 1 178 ? -8.321 14.615 14.146 1.00 94.06 178 GLU A C 1
ATOM 1412 O O . GLU A 1 178 ? -8.797 14.125 15.166 1.00 94.06 178 GLU A O 1
ATOM 1417 N N . THR A 1 179 ? -9.058 14.836 13.057 1.00 95.81 179 THR A N 1
ATOM 1418 C CA . THR A 1 179 ? -10.511 14.613 12.994 1.00 95.81 179 THR A CA 1
ATOM 1419 C C . THR A 1 179 ? -10.868 13.159 13.290 1.00 95.81 179 THR A C 1
ATOM 1421 O O . THR A 1 179 ? -11.802 12.901 14.048 1.00 95.81 179 THR A O 1
ATOM 1424 N N . PHE A 1 180 ? -10.116 12.206 12.731 1.00 97.56 180 PHE A N 1
ATOM 1425 C CA . PHE A 1 180 ? -10.287 10.781 13.001 1.00 97.56 180 PHE A CA 1
ATOM 1426 C C . PHE A 1 180 ? -10.087 10.484 14.489 1.00 97.56 180 PHE A C 1
ATOM 1428 O O . PHE A 1 180 ? -10.952 9.867 15.106 1.00 97.56 180 PHE A O 1
ATOM 1435 N N . LEU A 1 181 ? -8.986 10.961 15.080 1.00 97.00 181 LEU A N 1
ATOM 1436 C CA . LEU A 1 181 ? -8.675 10.732 16.492 1.00 97.00 181 LEU A CA 1
ATOM 1437 C C . LEU A 1 181 ? -9.724 11.362 17.421 1.00 97.00 181 LEU A C 1
ATOM 1439 O O . LEU A 1 181 ? -10.175 10.687 18.340 1.00 97.00 181 LEU A O 1
ATOM 1443 N N . ILE A 1 182 ? -10.180 12.595 17.159 1.00 96.69 182 ILE A N 1
ATOM 1444 C CA . ILE A 1 182 ? -11.270 13.233 17.924 1.00 96.69 182 ILE A CA 1
ATOM 1445 C C . ILE A 1 182 ? -12.549 12.394 17.831 1.00 96.69 182 ILE A C 1
ATOM 1447 O O . ILE A 1 182 ? -13.158 12.071 18.851 1.00 96.69 182 ILE A O 1
ATOM 1451 N N . ALA A 1 183 ? -12.954 12.022 16.614 1.00 97.50 183 ALA A N 1
ATOM 1452 C CA . ALA A 1 183 ? -14.195 11.291 16.379 1.00 97.50 183 ALA A CA 1
ATOM 1453 C C . ALA A 1 183 ? -14.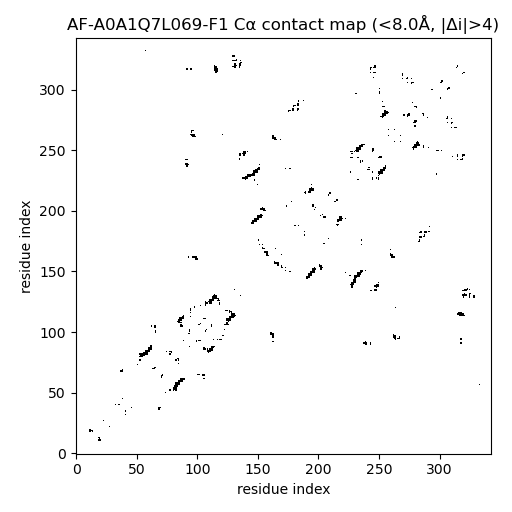168 9.866 16.955 1.00 97.50 183 ALA A C 1
ATOM 1455 O O . ALA A 1 183 ? -15.225 9.328 17.282 1.00 97.50 183 ALA A O 1
ATOM 1456 N N . LEU A 1 184 ? -12.983 9.264 17.099 1.00 97.12 184 LEU A N 1
ATOM 1457 C CA . LEU A 1 184 ? -12.792 7.921 17.645 1.00 97.12 184 LEU A CA 1
ATOM 1458 C C . LEU A 1 184 ? -13.162 7.845 19.138 1.00 97.12 184 LEU A C 1
ATOM 1460 O O . LEU A 1 184 ? -13.676 6.818 19.591 1.00 97.12 184 LEU A O 1
ATOM 1464 N N . GLY A 1 185 ? -12.984 8.945 19.873 1.00 94.12 185 GLY A N 1
ATOM 1465 C CA . GLY A 1 185 ? -13.334 9.071 21.286 1.00 94.12 185 GLY A CA 1
ATOM 1466 C C . GLY A 1 185 ? -12.304 8.458 22.242 1.00 94.12 185 GLY A C 1
ATOM 1467 O O . GLY A 1 185 ? -11.564 7.533 21.905 1.00 94.12 185 GLY A O 1
ATOM 1468 N N . GLU A 1 186 ? -12.278 8.965 23.475 1.00 89.75 186 GLU A N 1
ATOM 1469 C CA . GLU A 1 186 ? -11.205 8.722 24.456 1.00 89.75 186 GLU A CA 1
ATOM 1470 C C . GLU A 1 186 ? -10.903 7.236 24.699 1.00 89.75 186 GLU A C 1
ATOM 1472 O O . GLU A 1 186 ? -9.748 6.818 24.629 1.00 89.75 186 GLU A O 1
ATOM 1477 N N . LYS A 1 187 ? -11.942 6.410 24.887 1.00 92.19 187 LYS A N 1
ATOM 1478 C CA . LYS A 1 187 ? -11.795 4.970 25.180 1.00 92.19 187 LYS A CA 1
ATOM 1479 C C . LYS A 1 187 ? -11.016 4.204 24.110 1.00 92.19 187 LYS A C 1
ATOM 1481 O O . LYS A 1 187 ? -10.339 3.226 24.418 1.00 92.19 187 LYS A O 1
ATOM 1486 N N . LEU A 1 188 ? -11.169 4.598 22.849 1.00 96.00 188 LEU A N 1
ATOM 1487 C CA . LEU A 1 188 ? -10.530 3.928 21.721 1.00 96.00 188 LEU A CA 1
ATOM 1488 C C . LEU A 1 188 ? -9.187 4.562 21.369 1.00 96.00 188 LEU A C 1
ATOM 1490 O O . LEU A 1 188 ? -8.297 3.836 20.933 1.00 96.00 188 LEU A O 1
ATOM 1494 N N . ILE A 1 189 ? -8.994 5.860 21.631 1.00 95.62 189 ILE A N 1
ATOM 1495 C CA . ILE A 1 189 ? -7.689 6.526 21.482 1.00 95.62 189 ILE A CA 1
ATOM 1496 C C . ILE A 1 189 ? -6.610 5.813 22.312 1.00 95.62 189 ILE A C 1
ATOM 1498 O O . ILE A 1 189 ? -5.502 5.614 21.824 1.00 95.62 189 ILE A O 1
ATOM 1502 N N . GLU A 1 190 ? -6.929 5.335 23.518 1.00 94.88 190 GLU A N 1
ATOM 1503 C CA . GLU A 1 190 ? -5.988 4.568 24.357 1.00 94.88 190 GLU A CA 1
ATOM 1504 C C . GLU A 1 190 ? -5.501 3.256 23.710 1.00 94.88 190 GLU A C 1
ATOM 1506 O O . GLU A 1 190 ? -4.443 2.720 24.061 1.00 94.88 190 GLU A O 1
ATOM 1511 N N . LYS A 1 191 ? -6.270 2.717 22.757 1.00 97.00 191 LYS A N 1
ATOM 1512 C CA . LYS A 1 191 ? -5.922 1.515 21.987 1.00 97.00 191 LYS A CA 1
ATOM 1513 C C . LYS A 1 191 ? -5.096 1.836 20.747 1.00 97.00 191 LYS A C 1
ATOM 1515 O O . LYS A 1 191 ? -4.548 0.907 20.149 1.00 97.00 191 LYS A O 1
ATOM 1520 N N . VAL A 1 192 ? -4.998 3.110 20.366 1.00 98.06 192 VAL A N 1
ATOM 1521 C CA . VAL A 1 192 ? -4.266 3.546 19.180 1.00 98.06 192 VAL A CA 1
ATOM 1522 C C . VAL A 1 192 ? -2.768 3.434 19.424 1.00 98.06 192 VAL A C 1
ATOM 1524 O O . VAL A 1 192 ? -2.215 3.979 20.379 1.00 98.06 192 VAL A O 1
ATOM 1527 N N . LEU A 1 193 ? -2.104 2.745 18.507 1.00 97.69 193 LEU A N 1
ATOM 1528 C CA . LEU A 1 193 ? -0.666 2.763 18.329 1.00 97.69 193 LEU A CA 1
ATOM 1529 C C . LEU A 1 193 ? -0.382 3.448 16.993 1.00 97.69 193 LEU A C 1
ATOM 1531 O O . LEU A 1 193 ? -0.650 2.881 15.935 1.00 97.69 193 LEU A O 1
ATOM 1535 N N . TYR A 1 194 ? 0.113 4.680 17.045 1.00 97.12 194 TYR A N 1
ATOM 1536 C CA . TYR A 1 194 ? 0.302 5.519 15.870 1.00 97.12 194 TYR A CA 1
ATOM 1537 C C . TYR A 1 194 ? 1.702 5.369 15.274 1.00 97.12 194 TYR A C 1
ATOM 1539 O O . TYR A 1 194 ? 2.698 5.539 15.973 1.00 97.12 194 TYR A O 1
ATOM 1547 N N . ARG A 1 195 ? 1.799 5.094 13.972 1.00 95.25 195 ARG A N 1
ATOM 1548 C CA . ARG A 1 195 ? 3.057 5.066 13.223 1.00 95.25 195 ARG A CA 1
ATOM 1549 C C . ARG A 1 195 ? 3.116 6.270 12.271 1.00 95.25 195 ARG A C 1
ATOM 1551 O O . ARG A 1 195 ? 2.478 6.212 11.222 1.00 95.25 195 ARG A O 1
ATOM 1558 N N . PRO A 1 196 ? 3.897 7.319 12.589 1.00 90.81 196 PRO A N 1
ATOM 1559 C CA . PRO A 1 196 ? 4.100 8.451 11.683 1.00 90.81 196 PRO A CA 1
ATOM 1560 C C . PRO A 1 196 ? 4.994 8.061 10.505 1.00 90.81 196 PRO A C 1
ATOM 1562 O O . PRO A 1 196 ? 5.953 7.302 10.678 1.00 90.81 196 PRO A O 1
ATOM 1565 N N . GLN A 1 197 ? 4.785 8.642 9.331 1.00 82.50 197 GLN A N 1
ATOM 1566 C CA . GLN A 1 197 ? 5.741 8.497 8.236 1.00 82.50 197 GLN A CA 1
ATOM 1567 C C . GLN A 1 197 ? 6.815 9.588 8.347 1.00 82.50 197 GLN A C 1
ATOM 1569 O O . GLN A 1 197 ? 6.633 10.722 7.915 1.00 82.50 197 GLN A O 1
ATOM 1574 N N . LEU A 1 198 ? 7.943 9.236 8.966 1.00 72.12 198 LEU A N 1
ATOM 1575 C CA . LEU A 1 198 ? 9.080 10.139 9.166 1.00 72.12 198 LEU A CA 1
ATOM 1576 C C . LEU A 1 198 ? 10.104 9.956 8.039 1.00 72.12 198 LEU A C 1
ATOM 1578 O O . LEU A 1 198 ? 10.430 8.825 7.679 1.00 72.12 198 LEU A O 1
ATOM 1582 N N . GLY A 1 199 ? 10.631 11.057 7.510 1.00 70.12 199 GLY A N 1
ATOM 1583 C CA . GLY A 1 199 ? 11.685 11.050 6.496 1.00 70.12 199 GLY A CA 1
ATOM 1584 C C . GLY A 1 199 ? 12.010 12.457 6.003 1.00 70.12 199 GLY A C 1
ATOM 1585 O O . GLY A 1 199 ? 11.198 13.371 6.157 1.00 70.12 199 GLY A O 1
ATOM 1586 N N . GLU A 1 200 ? 13.189 12.633 5.407 1.00 65.50 200 GLU A N 1
ATOM 1587 C CA . GLU A 1 200 ? 13.584 13.910 4.804 1.00 65.50 200 GLU A CA 1
ATOM 1588 C C . GLU A 1 200 ? 12.551 14.368 3.762 1.00 65.50 200 GLU A C 1
ATOM 1590 O O . GLU A 1 200 ? 11.982 13.561 3.026 1.00 65.50 200 GLU A O 1
ATOM 1595 N N . GLY A 1 201 ? 12.255 15.669 3.747 1.00 72.88 201 GLY A N 1
ATOM 1596 C CA . GLY A 1 201 ? 11.252 16.255 2.856 1.00 72.88 201 GLY A CA 1
ATOM 1597 C C . GLY A 1 201 ? 9.793 16.076 3.291 1.00 72.88 201 GLY A C 1
ATOM 1598 O O . GLY A 1 201 ? 8.920 16.641 2.638 1.00 72.88 201 GLY A O 1
ATOM 1599 N N . ASN A 1 202 ? 9.507 15.359 4.386 1.00 79.12 202 ASN A N 1
ATOM 1600 C CA . ASN A 1 202 ? 8.161 15.271 4.962 1.00 79.12 202 ASN A CA 1
ATOM 1601 C C . ASN A 1 202 ? 7.948 16.280 6.090 1.00 79.12 202 ASN A C 1
ATOM 1603 O O . ASN A 1 202 ? 8.855 16.588 6.865 1.00 79.12 202 ASN A O 1
ATOM 1607 N N . LEU A 1 203 ? 6.712 16.752 6.218 1.00 81.44 203 LEU A N 1
ATOM 1608 C CA . LEU A 1 203 ? 6.267 17.514 7.367 1.00 81.44 203 LEU A CA 1
ATOM 1609 C C . LEU A 1 203 ? 6.280 16.621 8.611 1.00 81.44 203 LEU A C 1
ATOM 1611 O O . LEU A 1 203 ? 5.676 15.549 8.635 1.00 81.44 203 LEU A O 1
ATOM 1615 N N . ASN A 1 204 ? 6.944 17.086 9.668 1.00 86.06 204 ASN A N 1
ATOM 1616 C CA . ASN A 1 204 ? 6.910 16.401 10.952 1.00 86.06 204 ASN A CA 1
ATOM 1617 C C . ASN A 1 204 ? 5.589 16.702 11.675 1.00 86.06 204 ASN A C 1
ATOM 1619 O O . ASN A 1 204 ? 5.424 17.751 12.293 1.00 86.06 204 ASN A O 1
ATOM 1623 N N . GLU A 1 205 ? 4.651 15.766 11.595 1.00 87.38 205 GLU A N 1
ATOM 1624 C CA . GLU A 1 205 ? 3.312 15.871 12.183 1.00 87.38 205 GLU A CA 1
ATOM 1625 C C . GLU A 1 205 ? 3.249 15.546 13.684 1.00 87.38 205 GLU A C 1
ATOM 1627 O O . GLU A 1 205 ? 2.262 15.871 14.346 1.00 87.38 205 GLU A O 1
ATOM 1632 N N . LEU A 1 206 ? 4.288 14.913 14.244 1.00 90.56 206 LEU A N 1
ATOM 1633 C CA . LEU A 1 206 ? 4.272 14.465 15.638 1.00 90.56 206 LEU A CA 1
ATOM 1634 C C . LEU A 1 206 ? 4.055 15.610 16.637 1.00 90.56 206 LEU A C 1
ATOM 1636 O O . LEU A 1 206 ? 3.167 15.458 17.475 1.00 90.56 206 LEU A O 1
ATOM 1640 N N . PRO A 1 207 ? 4.756 16.763 16.551 1.00 91.62 207 PRO A N 1
ATOM 1641 C CA . PRO A 1 207 ? 4.512 17.878 17.466 1.00 91.62 207 PRO A CA 1
ATOM 1642 C C . PRO A 1 207 ? 3.059 18.367 17.433 1.00 91.62 207 PRO A C 1
ATOM 1644 O O . PRO A 1 207 ? 2.492 18.707 18.469 1.00 91.62 207 PRO A O 1
ATOM 1647 N N . PHE A 1 208 ? 2.433 18.365 16.251 1.00 90.62 208 PHE A N 1
ATOM 1648 C CA . PHE A 1 208 ? 1.043 18.781 16.078 1.00 90.62 208 PHE A CA 1
ATOM 1649 C C . PHE A 1 208 ? 0.071 17.814 16.765 1.00 90.62 208 PHE A C 1
ATOM 1651 O O . PHE A 1 208 ? -0.818 18.266 17.492 1.00 90.62 208 PHE A O 1
ATOM 1658 N N . LEU A 1 209 ? 0.255 16.504 16.563 1.00 92.50 209 LEU A N 1
ATOM 1659 C CA . LEU A 1 209 ? -0.597 15.469 17.153 1.00 92.50 209 LEU A CA 1
ATOM 1660 C C . LEU A 1 209 ? -0.373 15.339 18.662 1.00 92.50 209 LEU A C 1
ATOM 1662 O O . LEU A 1 209 ? -1.342 15.265 19.408 1.00 92.50 209 LEU A O 1
ATOM 1666 N N . GLN A 1 210 ? 0.872 15.373 19.137 1.00 93.19 210 GLN A N 1
ATOM 1667 C CA . GLN A 1 210 ? 1.196 15.247 20.563 1.00 93.19 210 GLN A CA 1
ATOM 1668 C C . GLN A 1 210 ? 0.704 16.440 21.390 1.00 93.19 210 GLN A C 1
ATOM 1670 O O . GLN A 1 210 ? 0.314 16.257 22.538 1.00 93.19 210 GLN A O 1
ATOM 1675 N N . ALA A 1 211 ? 0.648 17.645 20.811 1.00 94.75 211 ALA A N 1
ATOM 1676 C CA . ALA A 1 211 ? 0.052 18.804 21.479 1.00 94.75 211 ALA A CA 1
ATOM 1677 C C . ALA A 1 211 ? -1.453 18.622 21.773 1.00 94.75 211 ALA A C 1
ATOM 1679 O O . ALA A 1 211 ? -1.968 19.214 22.716 1.00 94.75 211 ALA A O 1
ATOM 1680 N N . ARG A 1 212 ? -2.156 17.810 20.972 1.00 93.69 212 ARG A N 1
ATOM 1681 C CA . ARG A 1 212 ? -3.606 17.551 21.083 1.00 93.69 212 ARG A CA 1
ATOM 1682 C C . ARG A 1 212 ? -3.922 16.238 21.787 1.00 93.69 212 ARG A C 1
ATOM 1684 O O . ARG A 1 212 ? -4.907 16.145 22.509 1.00 93.69 212 ARG A O 1
ATOM 1691 N N . PHE A 1 213 ? -3.061 15.243 21.602 1.00 95.44 213 PHE A N 1
ATOM 1692 C CA . PHE A 1 213 ? -3.171 13.907 22.172 1.00 95.44 213 PHE A CA 1
ATOM 1693 C C . PHE A 1 213 ? -1.866 13.546 22.901 1.00 95.44 213 PHE A C 1
ATOM 1695 O O . PHE A 1 213 ? -1.089 12.728 22.401 1.00 95.44 213 PHE A O 1
ATOM 1702 N N . PRO A 1 214 ? -1.601 14.127 24.090 1.00 94.19 214 PRO A N 1
ATOM 1703 C CA . PRO A 1 214 ? -0.329 13.940 24.798 1.00 94.19 214 PRO A CA 1
ATOM 1704 C C . PRO A 1 214 ? -0.006 12.480 25.139 1.00 94.19 214 PRO A C 1
ATOM 1706 O O . PRO A 1 214 ? 1.159 12.106 25.226 1.00 94.19 214 PRO A O 1
ATOM 1709 N N . ASN A 1 215 ? -1.040 11.648 25.294 1.00 93.75 215 ASN A N 1
ATOM 1710 C CA . ASN A 1 215 ? -0.917 10.232 25.643 1.00 93.75 215 ASN A CA 1
ATOM 1711 C C . ASN A 1 215 ? -0.947 9.293 24.420 1.00 93.75 215 ASN A C 1
ATOM 1713 O O . ASN A 1 215 ? -1.017 8.074 24.589 1.00 93.75 215 ASN A O 1
ATOM 1717 N N . LEU A 1 216 ? -0.925 9.827 23.190 1.00 95.94 216 LEU A N 1
ATOM 1718 C CA . LEU A 1 216 ? -0.939 9.010 21.977 1.00 95.94 216 LEU A CA 1
ATOM 1719 C C . LEU A 1 216 ? 0.335 8.161 21.899 1.00 95.94 216 LEU A C 1
ATOM 1721 O O . LEU A 1 216 ? 1.451 8.679 21.826 1.00 95.94 216 LEU A O 1
ATOM 1725 N N . ARG A 1 217 ? 0.170 6.837 21.892 1.00 96.38 217 ARG A N 1
ATOM 1726 C CA . ARG A 1 217 ? 1.293 5.899 21.819 1.00 96.38 217 ARG A CA 1
ATOM 1727 C C . ARG A 1 217 ? 1.878 5.903 20.414 1.00 96.38 217 ARG A C 1
ATOM 1729 O O . ARG A 1 217 ? 1.150 5.707 19.444 1.00 96.38 217 ARG A O 1
ATOM 1736 N N . ILE A 1 218 ? 3.196 6.056 20.316 1.00 95.94 218 ILE A N 1
ATOM 1737 C CA . ILE A 1 218 ? 3.916 6.085 19.041 1.00 95.94 218 ILE A CA 1
ATOM 1738 C C . ILE A 1 218 ? 4.633 4.755 18.804 1.00 95.94 218 ILE A C 1
ATOM 1740 O O . ILE A 1 218 ? 5.257 4.201 19.707 1.00 95.94 218 ILE A O 1
ATOM 1744 N N . LEU A 1 219 ? 4.546 4.248 17.577 1.00 95.31 219 LEU A N 1
ATOM 1745 C CA . LEU A 1 219 ? 5.363 3.152 17.081 1.00 95.31 219 LEU A CA 1
ATOM 1746 C C . LEU A 1 219 ? 6.609 3.718 16.396 1.00 95.31 219 LEU A C 1
ATOM 1748 O O . LEU A 1 219 ? 6.510 4.459 15.420 1.00 95.31 219 LEU A O 1
ATOM 1752 N N . ASP A 1 220 ? 7.779 3.326 16.878 1.00 90.62 220 ASP A N 1
ATOM 1753 C CA . ASP A 1 220 ? 9.097 3.757 16.396 1.00 90.62 220 ASP A CA 1
ATOM 1754 C C . ASP A 1 220 ? 9.801 2.703 15.519 1.00 90.62 220 ASP A C 1
ATOM 1756 O O . ASP A 1 220 ? 10.891 2.933 15.000 1.00 90.62 220 ASP A O 1
ATOM 1760 N N . VAL A 1 221 ? 9.165 1.549 15.307 1.00 91.88 221 VAL A N 1
ATOM 1761 C CA . VAL A 1 221 ? 9.661 0.477 14.436 1.00 91.88 221 VAL A CA 1
ATOM 1762 C C . VAL A 1 221 ? 8.851 0.357 13.143 1.00 91.88 221 VAL A C 1
ATOM 1764 O O . VAL A 1 221 ? 7.810 0.987 12.959 1.00 91.88 221 VAL A O 1
ATOM 1767 N N . LEU A 1 222 ? 9.326 -0.492 12.228 1.00 91.25 222 LEU A N 1
ATOM 1768 C CA . LEU A 1 222 ? 8.605 -0.842 11.003 1.00 91.25 222 LEU A CA 1
ATOM 1769 C C . LEU A 1 222 ? 7.176 -1.343 11.306 1.00 91.25 222 LEU A C 1
ATOM 1771 O O . LEU A 1 222 ? 7.013 -2.208 12.180 1.00 91.25 222 LEU A O 1
ATOM 1775 N N . PRO A 1 223 ? 6.146 -0.838 10.600 1.00 92.69 223 PRO A N 1
ATOM 1776 C CA . PRO A 1 223 ? 4.748 -1.157 10.893 1.00 92.69 223 PRO A CA 1
ATOM 1777 C C . PRO A 1 223 ? 4.417 -2.649 10.730 1.00 92.69 223 PRO A C 1
ATOM 1779 O O . PRO A 1 223 ? 3.601 -3.188 11.478 1.00 92.69 223 PRO A O 1
ATOM 1782 N N . GLU A 1 224 ? 5.106 -3.365 9.841 1.00 91.38 224 GLU A N 1
ATOM 1783 C CA . GLU A 1 224 ? 4.944 -4.803 9.598 1.00 91.38 224 GLU A CA 1
ATOM 1784 C C . GLU A 1 224 ? 5.273 -5.661 10.826 1.00 91.38 224 GLU A C 1
ATOM 1786 O O . GLU A 1 224 ? 4.856 -6.817 10.905 1.00 91.38 224 GLU A O 1
ATOM 1791 N N . LYS A 1 225 ? 6.007 -5.124 11.812 1.00 91.88 225 LYS A N 1
ATOM 1792 C CA . LYS A 1 225 ? 6.241 -5.819 13.087 1.00 91.88 225 LYS A CA 1
ATOM 1793 C C . LYS A 1 225 ? 4.979 -5.913 13.946 1.00 91.88 225 LYS A C 1
ATOM 1795 O O . LYS A 1 225 ? 4.915 -6.790 14.802 1.00 91.88 225 LYS A O 1
ATOM 1800 N N . ARG A 1 226 ? 3.999 -5.026 13.741 1.00 94.75 226 ARG A N 1
ATOM 1801 C CA . ARG A 1 226 ? 2.757 -4.963 14.530 1.00 94.75 226 ARG A CA 1
ATOM 1802 C C . ARG A 1 226 ? 1.518 -5.303 13.714 1.00 94.75 226 ARG A C 1
ATOM 1804 O O . ARG A 1 226 ? 0.646 -5.981 14.250 1.00 94.75 226 ARG A O 1
ATOM 1811 N N . LEU A 1 227 ? 1.506 -4.947 12.427 1.00 95.69 227 LEU A N 1
ATOM 1812 C CA . LEU A 1 227 ? 0.377 -5.110 11.504 1.00 95.69 227 LEU A CA 1
ATOM 1813 C C . LEU A 1 227 ? -0.312 -6.476 11.613 1.00 95.69 227 LEU A C 1
ATOM 1815 O O . LEU A 1 227 ? -1.520 -6.536 11.803 1.00 95.69 227 LEU A O 1
ATOM 1819 N N . TYR A 1 228 ? 0.444 -7.576 11.557 1.00 95.75 228 TYR A N 1
ATOM 1820 C CA . TYR A 1 228 ? -0.144 -8.924 11.542 1.00 95.75 228 TYR A CA 1
ATOM 1821 C C . TYR A 1 228 ? -0.791 -9.329 12.873 1.00 95.75 228 TYR A C 1
ATOM 1823 O O . TYR A 1 228 ? -1.624 -10.231 12.898 1.00 95.75 228 TYR A O 1
ATOM 1831 N N . SER A 1 229 ? -0.397 -8.689 13.976 1.00 95.69 229 SER A N 1
ATOM 1832 C CA . SER A 1 229 ? -0.895 -8.993 15.321 1.00 95.69 229 SER A CA 1
ATOM 1833 C C . SER A 1 229 ? -2.01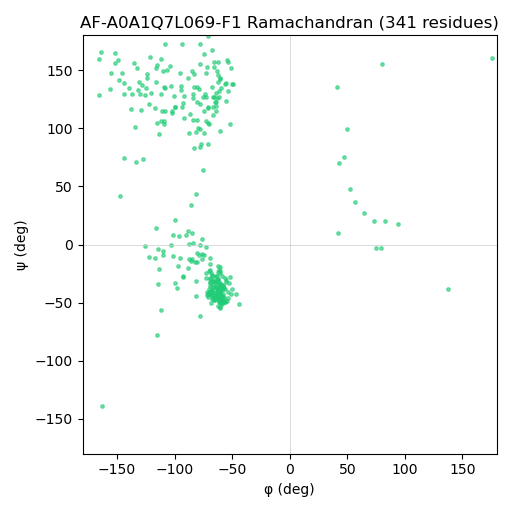9 -8.073 15.787 1.00 95.69 229 SER A C 1
ATOM 1835 O O . SER A 1 229 ? -2.713 -8.437 16.732 1.00 95.69 229 SER A O 1
ATOM 1837 N N . SER A 1 230 ? -2.184 -6.910 15.156 1.00 96.88 230 SER A N 1
ATOM 1838 C CA . SER A 1 230 ? -3.163 -5.896 15.547 1.00 96.88 230 SER A CA 1
ATOM 1839 C C . SER A 1 230 ? -4.601 -6.399 15.419 1.00 96.88 230 SER A C 1
ATOM 1841 O O . SER A 1 230 ? -4.914 -7.214 14.543 1.00 96.88 230 SER A O 1
ATOM 1843 N N . ARG A 1 231 ? -5.485 -5.880 16.281 1.00 97.81 231 ARG A N 1
ATOM 1844 C CA . ARG A 1 231 ? -6.930 -6.138 16.215 1.00 97.81 231 ARG A CA 1
ATOM 1845 C C . ARG A 1 231 ? -7.524 -5.528 14.953 1.00 97.81 231 ARG A C 1
ATOM 1847 O O . ARG A 1 231 ? -8.325 -6.170 14.283 1.00 97.81 231 ARG A O 1
ATOM 1854 N N . LEU A 1 232 ? -7.105 -4.299 14.653 1.00 98.50 232 LEU A N 1
ATOM 1855 C CA . LEU A 1 232 ? -7.548 -3.498 13.520 1.00 98.50 232 LEU A CA 1
ATOM 1856 C C . LEU A 1 232 ? -6.400 -2.605 13.038 1.00 98.50 232 LEU A C 1
ATOM 1858 O O . LEU A 1 232 ? -5.651 -2.060 13.853 1.00 98.50 232 LEU A O 1
ATOM 1862 N N . VAL A 1 233 ? -6.273 -2.442 11.725 1.00 98.56 233 VAL A N 1
ATOM 1863 C CA . VAL A 1 233 ? -5.341 -1.505 11.091 1.00 98.56 233 VAL A CA 1
ATOM 1864 C C . VAL A 1 233 ? -6.117 -0.343 10.487 1.00 98.56 233 VAL A C 1
ATOM 1866 O O . VAL A 1 233 ? -7.119 -0.552 9.811 1.00 98.56 233 VAL A O 1
ATOM 1869 N N . ILE A 1 234 ? -5.627 0.873 10.715 1.00 98.50 234 ILE A N 1
ATOM 1870 C CA . ILE A 1 234 ? -6.119 2.100 10.099 1.00 98.50 234 ILE A CA 1
ATOM 1871 C C . ILE A 1 234 ? -5.057 2.638 9.150 1.00 98.50 234 ILE A C 1
ATOM 1873 O O . ILE A 1 234 ? -3.897 2.781 9.545 1.00 98.50 234 ILE A O 1
ATOM 1877 N N . LEU A 1 235 ? -5.462 2.936 7.918 1.00 97.25 235 LEU A N 1
ATOM 1878 C CA . LEU A 1 235 ? -4.630 3.566 6.892 1.00 97.25 235 LEU A CA 1
ATOM 1879 C C . LEU A 1 235 ? -5.330 4.826 6.392 1.00 97.25 235 LEU A C 1
ATOM 1881 O O . LEU A 1 235 ? -6.521 4.784 6.093 1.00 97.25 235 LEU A O 1
ATOM 1885 N N . ASP A 1 236 ? -4.608 5.927 6.253 1.00 94.12 236 ASP A N 1
ATOM 1886 C CA . ASP A 1 236 ? -5.163 7.171 5.714 1.00 94.12 236 ASP A CA 1
ATOM 1887 C C . ASP A 1 236 ? -4.793 7.409 4.241 1.00 94.12 236 ASP A C 1
ATOM 1889 O O . ASP A 1 236 ? -5.081 8.470 3.709 1.00 94.12 236 ASP A O 1
ATOM 1893 N N . ASN A 1 237 ? -4.171 6.445 3.551 1.00 91.56 237 ASN A N 1
ATOM 1894 C CA . ASN A 1 237 ? -3.816 6.553 2.134 1.00 91.56 237 ASN A CA 1
ATOM 1895 C C . ASN A 1 237 ? -3.826 5.199 1.385 1.00 91.56 237 ASN A C 1
ATOM 1897 O O . ASN A 1 237 ? -3.662 4.142 2.006 1.00 91.56 237 ASN A O 1
ATOM 1901 N N . PRO A 1 238 ? -3.940 5.210 0.042 1.00 91.69 238 PRO A N 1
ATOM 1902 C CA . PRO A 1 238 ? -3.789 4.039 -0.824 1.00 91.69 238 PRO A CA 1
ATOM 1903 C C . PRO A 1 238 ? -2.307 3.645 -0.984 1.00 91.69 238 PRO A C 1
ATOM 1905 O O . PRO A 1 238 ? -1.712 3.737 -2.053 1.00 91.69 238 PRO A O 1
ATOM 1908 N N . SER A 1 239 ? -1.671 3.242 0.117 1.00 91.19 239 SER A N 1
ATOM 1909 C CA . SER A 1 239 ? -0.254 2.862 0.146 1.00 91.19 239 SER A CA 1
ATOM 1910 C C . SER A 1 239 ? -0.030 1.363 -0.040 1.00 91.19 239 SER A C 1
ATOM 1912 O O . SER A 1 239 ? -0.945 0.550 0.049 1.00 91.19 239 SER A O 1
ATOM 1914 N N . THR A 1 240 ? 1.234 0.954 -0.183 1.00 93.38 240 THR A N 1
ATOM 1915 C CA . THR A 1 240 ? 1.639 -0.464 -0.144 1.00 93.38 240 THR A CA 1
ATOM 1916 C C . THR A 1 240 ? 1.117 -1.192 1.103 1.00 93.38 240 THR A C 1
ATOM 1918 O O . THR A 1 240 ? 0.867 -2.398 1.052 1.00 93.38 240 THR A O 1
ATOM 1921 N N . MET A 1 241 ? 0.898 -0.474 2.212 1.00 95.38 241 MET A N 1
ATOM 1922 C CA . MET A 1 241 ? 0.337 -1.053 3.433 1.00 95.38 241 MET A CA 1
ATOM 1923 C C . MET A 1 241 ? -1.112 -1.516 3.259 1.00 95.38 241 MET A C 1
ATOM 1925 O O . MET A 1 241 ? -1.490 -2.485 3.914 1.00 95.38 241 MET A O 1
ATOM 1929 N N . LEU A 1 242 ? -1.886 -0.916 2.345 1.00 96.38 242 LEU A N 1
ATOM 1930 C CA . LEU A 1 242 ? -3.213 -1.408 1.964 1.00 96.38 242 LEU A CA 1
ATOM 1931 C C . LEU A 1 242 ? -3.100 -2.818 1.386 1.00 96.38 242 LEU A C 1
ATOM 1933 O O . LEU A 1 242 ? -3.700 -3.754 1.911 1.00 96.38 242 LEU A O 1
ATOM 1937 N N . SER A 1 243 ? -2.261 -2.996 0.362 1.00 96.56 243 SER A N 1
ATOM 1938 C CA . SER A 1 243 ? -2.043 -4.302 -0.267 1.00 96.56 243 SER A CA 1
ATOM 1939 C C . SER A 1 243 ? -1.495 -5.334 0.720 1.00 96.56 243 SER A C 1
ATOM 1941 O O . SER A 1 243 ? -1.969 -6.467 0.727 1.00 96.56 243 SER A O 1
ATOM 1943 N N . ILE A 1 244 ? -0.559 -4.952 1.599 1.00 96.94 244 ILE A N 1
ATOM 1944 C CA . ILE A 1 244 ? -0.039 -5.837 2.658 1.00 96.94 244 ILE A CA 1
ATOM 1945 C C . ILE A 1 244 ? -1.154 -6.262 3.619 1.00 96.94 244 ILE A C 1
ATOM 1947 O O . ILE A 1 244 ? -1.293 -7.452 3.901 1.00 96.94 244 ILE A O 1
ATOM 1951 N N . SER A 1 245 ? -1.945 -5.312 4.122 1.00 97.62 245 SER A N 1
ATOM 1952 C CA . SER A 1 245 ? -2.984 -5.573 5.121 1.00 97.62 245 SER A CA 1
ATOM 1953 C C . SER A 1 245 ? -4.093 -6.469 4.560 1.00 97.62 245 SER A C 1
ATOM 1955 O O . SER A 1 245 ? -4.407 -7.502 5.160 1.00 97.62 245 SER A O 1
ATOM 1957 N N . LEU A 1 246 ? -4.600 -6.150 3.363 1.00 97.94 246 LEU A N 1
ATOM 1958 C CA . LEU A 1 246 ? -5.667 -6.915 2.717 1.00 97.94 246 LEU A CA 1
ATOM 1959 C C . LEU A 1 246 ? -5.196 -8.306 2.266 1.00 97.94 246 LEU A C 1
ATOM 1961 O O . LEU A 1 246 ? -5.899 -9.288 2.508 1.00 97.94 246 LEU A O 1
ATOM 1965 N N . ALA A 1 247 ? -3.997 -8.431 1.681 1.00 97.75 247 ALA A N 1
ATOM 1966 C CA . ALA A 1 247 ? -3.464 -9.736 1.271 1.00 97.75 247 ALA A CA 1
ATOM 1967 C C . ALA A 1 247 ? -3.183 -10.659 2.465 1.00 97.75 247 ALA A C 1
ATOM 1969 O O . ALA A 1 247 ? -3.394 -11.868 2.374 1.00 97.75 247 ALA A O 1
ATOM 1970 N N . ALA A 1 248 ? -2.761 -10.096 3.601 1.00 97.38 248 ALA A N 1
ATOM 1971 C CA . ALA A 1 248 ? -2.561 -10.836 4.843 1.00 97.38 248 ALA A CA 1
ATOM 1972 C C . ALA A 1 248 ? -3.871 -11.141 5.593 1.00 97.38 248 ALA A C 1
ATOM 1974 O O . ALA A 1 248 ? -3.826 -11.776 6.649 1.00 97.38 248 ALA A O 1
ATOM 1975 N N . ASN A 1 249 ? -5.022 -10.711 5.061 1.00 97.81 249 ASN A N 1
ATOM 1976 C CA . ASN A 1 249 ? -6.337 -10.843 5.681 1.00 97.81 249 ASN A CA 1
ATOM 1977 C C . ASN A 1 249 ? -6.422 -10.208 7.085 1.00 97.81 249 ASN A C 1
ATOM 1979 O O . ASN A 1 249 ? -7.077 -10.739 7.978 1.00 97.81 249 ASN A O 1
ATOM 1983 N N . VAL A 1 250 ? -5.737 -9.085 7.292 1.00 98.25 250 VAL A N 1
ATOM 1984 C CA . VAL A 1 250 ? -5.810 -8.311 8.537 1.00 98.25 250 VAL A CA 1
ATOM 1985 C C . VAL A 1 250 ? -7.036 -7.401 8.469 1.00 98.25 250 VAL A C 1
ATOM 1987 O O . VAL A 1 250 ? -7.202 -6.764 7.435 1.00 98.25 250 VAL A O 1
ATOM 1990 N N . PRO A 1 251 ? -7.864 -7.282 9.525 1.00 98.62 251 PRO A N 1
ATOM 1991 C CA . PRO A 1 251 ? -8.932 -6.291 9.550 1.00 98.62 251 PRO A CA 1
ATOM 1992 C C . PRO A 1 251 ? -8.397 -4.879 9.316 1.00 98.62 251 PRO A C 1
ATOM 1994 O O . PRO A 1 251 ? -7.531 -4.409 10.060 1.00 98.62 251 PRO A O 1
ATOM 1997 N N . THR A 1 252 ? -8.925 -4.205 8.297 1.00 98.75 252 THR A N 1
ATOM 1998 C CA . THR A 1 252 ? -8.450 -2.888 7.856 1.00 98.75 252 THR A CA 1
ATOM 1999 C C . THR A 1 252 ? -9.619 -1.936 7.670 1.00 98.75 252 THR A C 1
ATOM 2001 O O . THR A 1 252 ? -10.590 -2.283 7.003 1.00 98.75 252 THR A O 1
ATOM 2004 N N . ILE A 1 253 ? -9.497 -0.721 8.198 1.00 98.75 253 ILE A N 1
ATOM 2005 C CA . ILE A 1 253 ? -10.305 0.424 7.781 1.00 98.75 253 ILE A CA 1
ATOM 2006 C C . ILE A 1 253 ? -9.373 1.471 7.180 1.00 98.75 253 ILE A C 1
ATOM 2008 O O . ILE A 1 253 ? -8.267 1.719 7.655 1.00 98.75 253 ILE A O 1
ATOM 2012 N N . CYS A 1 254 ? -9.835 2.089 6.113 1.00 97.81 254 CYS A N 1
ATOM 2013 C CA . CYS A 1 254 ? -9.109 3.059 5.335 1.00 97.81 254 CYS A CA 1
ATOM 2014 C C . CYS A 1 254 ? -9.895 4.359 5.249 1.00 97.81 254 CYS A C 1
ATOM 2016 O O . CYS A 1 254 ? -11.125 4.324 5.164 1.00 97.81 254 CYS A O 1
ATOM 2018 N N . PHE A 1 255 ? -9.207 5.498 5.212 1.00 96.25 255 PHE A N 1
ATOM 2019 C CA . PHE A 1 255 ? -9.862 6.752 4.866 1.00 96.25 255 PHE A CA 1
ATOM 2020 C C . PHE A 1 255 ? -8.993 7.707 4.061 1.00 96.25 255 PHE A C 1
ATOM 2022 O O . PHE A 1 255 ? -7.886 8.031 4.451 1.00 96.25 255 PHE A O 1
ATOM 2029 N N . TRP A 1 256 ? -9.527 8.212 2.959 1.00 92.06 256 TRP A N 1
ATOM 2030 C CA . TRP A 1 256 ? -8.970 9.326 2.191 1.00 92.06 256 TRP A CA 1
ATOM 2031 C C . TRP A 1 256 ? -10.044 9.824 1.238 1.00 92.06 256 TRP A C 1
ATOM 2033 O O . TRP A 1 256 ? -10.968 9.090 0.894 1.00 92.06 256 TRP A O 1
ATOM 2043 N N . LYS A 1 257 ? -9.920 11.057 0.754 1.00 86.50 257 LYS A N 1
ATOM 2044 C CA . LYS A 1 257 ? -10.798 11.542 -0.310 1.00 86.50 257 LYS A CA 1
ATOM 2045 C C . LYS A 1 257 ? -10.321 10.977 -1.649 1.00 86.50 257 LYS A C 1
ATOM 2047 O O . LYS A 1 257 ? -9.186 11.258 -2.022 1.00 86.50 257 LYS A O 1
ATOM 2052 N N . PRO A 1 258 ? -11.149 10.224 -2.398 1.00 80.12 258 PRO A N 1
ATOM 2053 C CA . PRO A 1 258 ? -10.732 9.687 -3.694 1.00 80.12 258 PRO A CA 1
ATOM 2054 C C . PRO A 1 258 ? -10.298 10.774 -4.681 1.00 80.12 258 PRO A C 1
ATOM 2056 O O . PRO A 1 258 ? -9.329 10.578 -5.392 1.00 80.12 258 PRO A O 1
ATOM 2059 N N . VAL A 1 259 ? -10.945 11.947 -4.656 1.00 79.81 259 VAL A N 1
ATOM 2060 C CA . VAL A 1 259 ? -10.594 13.092 -5.522 1.00 79.81 259 VAL A CA 1
ATOM 2061 C C . VAL A 1 259 ? -9.176 13.627 -5.297 1.00 79.81 259 VAL A C 1
ATOM 2063 O O . VAL A 1 259 ? -8.621 14.259 -6.186 1.00 79.81 259 VAL A O 1
ATOM 2066 N N . ASP A 1 260 ? -8.578 13.362 -4.133 1.00 81.38 260 ASP A N 1
ATOM 2067 C CA . ASP A 1 260 ? -7.206 13.786 -3.846 1.00 81.38 260 ASP A CA 1
ATOM 2068 C C . ASP A 1 260 ? -6.169 12.852 -4.503 1.00 81.38 260 ASP A C 1
ATOM 2070 O O . ASP A 1 260 ? -4.982 13.173 -4.498 1.00 81.38 260 ASP A O 1
ATOM 2074 N N . TRP A 1 261 ? -6.600 11.714 -5.062 1.00 83.69 261 TRP A N 1
ATOM 2075 C CA . TRP A 1 261 ? -5.745 10.724 -5.711 1.00 83.69 261 TRP A CA 1
ATOM 2076 C C . TRP A 1 261 ? -6.164 10.496 -7.161 1.00 83.69 261 TRP A C 1
ATOM 2078 O O . TRP A 1 261 ? -7.268 10.038 -7.452 1.00 83.69 261 TRP A O 1
ATOM 2088 N N . GLU A 1 262 ? -5.243 10.745 -8.086 1.00 85.12 262 GLU A N 1
ATOM 2089 C CA . GLU A 1 262 ? -5.455 10.493 -9.512 1.00 85.12 262 GLU A CA 1
ATOM 2090 C C . GLU A 1 262 ? -5.323 8.989 -9.813 1.00 85.12 262 GLU A C 1
ATOM 2092 O O . GLU A 1 262 ? -4.247 8.480 -10.145 1.00 85.12 262 GLU A O 1
ATOM 2097 N N . MET A 1 263 ? -6.437 8.272 -9.657 1.00 89.69 263 MET A N 1
ATOM 2098 C CA . MET A 1 263 ? -6.549 6.821 -9.838 1.00 89.69 263 MET A CA 1
ATOM 2099 C C . MET A 1 263 ? -7.239 6.459 -11.155 1.00 89.69 263 MET A C 1
ATOM 2101 O O . MET A 1 263 ? -8.059 7.227 -11.657 1.00 89.69 263 MET A O 1
ATOM 2105 N N . THR A 1 264 ? -6.937 5.273 -11.685 1.00 92.00 264 THR A N 1
ATOM 2106 C CA . THR A 1 264 ? -7.613 4.727 -12.871 1.00 92.00 264 THR A CA 1
ATOM 2107 C C . THR A 1 264 ? -9.085 4.422 -12.590 1.00 92.00 264 THR A C 1
ATOM 2109 O O . THR A 1 264 ? -9.485 4.198 -11.442 1.00 92.00 264 THR A O 1
ATOM 2112 N N . ASP A 1 265 ? -9.914 4.384 -13.635 1.00 92.50 265 ASP A N 1
ATOM 2113 C CA . ASP A 1 265 ? -11.335 4.043 -13.500 1.00 92.50 265 ASP A CA 1
ATOM 2114 C C . ASP A 1 265 ? -11.517 2.627 -12.934 1.00 92.50 265 ASP A C 1
ATOM 2116 O O . ASP A 1 265 ? -12.373 2.394 -12.076 1.00 92.50 265 ASP A O 1
ATOM 2120 N N . GLU A 1 266 ? -10.660 1.686 -13.337 1.00 92.38 266 GLU A N 1
ATOM 2121 C CA . GLU A 1 266 ? -10.638 0.324 -12.812 1.00 92.38 266 GLU A CA 1
ATOM 2122 C C . GLU A 1 266 ? -10.342 0.289 -11.308 1.00 92.38 266 GLU A C 1
ATOM 2124 O O . GLU A 1 266 ? -11.047 -0.393 -10.554 1.00 92.38 266 GLU A O 1
ATOM 2129 N N . ALA A 1 267 ? -9.355 1.063 -10.848 1.00 92.69 267 ALA A N 1
ATOM 2130 C CA . ALA A 1 267 ? -9.050 1.175 -9.426 1.00 92.69 267 ALA A CA 1
ATOM 2131 C C . ALA A 1 267 ? -10.200 1.842 -8.657 1.00 92.69 267 ALA A C 1
ATOM 2133 O O . ALA A 1 267 ? -10.594 1.357 -7.594 1.00 92.69 267 ALA A O 1
ATOM 2134 N N . ASN A 1 268 ? -10.803 2.897 -9.212 1.00 93.38 268 ASN A N 1
ATOM 2135 C CA . ASN A 1 268 ? -11.954 3.577 -8.615 1.00 93.38 268 ASN A CA 1
ATOM 2136 C C . ASN A 1 268 ? -13.166 2.652 -8.453 1.00 93.38 268 ASN A C 1
ATOM 2138 O O . ASN A 1 268 ? -13.836 2.698 -7.418 1.00 93.38 268 ASN A O 1
ATOM 2142 N N . MET A 1 269 ? -13.420 1.756 -9.413 1.00 94.88 269 MET A N 1
ATOM 2143 C CA . MET A 1 269 ? -14.457 0.731 -9.262 1.00 94.88 269 MET A CA 1
ATOM 2144 C C . MET A 1 269 ? -14.180 -0.185 -8.065 1.00 94.88 269 MET A C 1
ATOM 2146 O O . MET A 1 269 ? -15.092 -0.462 -7.283 1.00 94.88 269 MET A O 1
ATOM 2150 N N . LEU A 1 270 ? -12.936 -0.638 -7.881 1.00 95.94 270 LEU A N 1
ATOM 2151 C CA . LEU A 1 270 ? -12.563 -1.486 -6.745 1.00 95.94 270 LEU A CA 1
ATOM 2152 C C . LEU A 1 270 ? -12.629 -0.723 -5.413 1.00 95.94 270 LEU A C 1
ATOM 2154 O O . LEU A 1 270 ? -13.151 -1.255 -4.432 1.00 95.94 270 LEU A O 1
ATOM 2158 N N . TYR A 1 271 ? -12.199 0.540 -5.377 1.00 95.31 271 TYR A N 1
ATOM 2159 C CA . TYR A 1 271 ? -12.368 1.409 -4.210 1.00 95.31 271 TYR A CA 1
ATOM 2160 C C . TYR A 1 271 ? -13.844 1.604 -3.845 1.00 95.31 271 TYR A C 1
ATOM 2162 O O . TYR A 1 271 ? -14.185 1.571 -2.663 1.00 95.31 271 TYR A O 1
ATOM 2170 N N . GLY A 1 272 ? -14.741 1.718 -4.830 1.00 96.50 272 GLY A N 1
ATOM 2171 C CA . GLY A 1 272 ? -16.188 1.763 -4.603 1.00 96.50 272 GLY A CA 1
ATOM 2172 C C . GLY A 1 272 ? -16.730 0.503 -3.915 1.00 96.50 272 GLY A C 1
ATOM 2173 O O . GLY A 1 272 ? -17.583 0.590 -3.026 1.00 96.50 272 GLY A O 1
ATOM 2174 N N . ARG A 1 273 ? -16.188 -0.675 -4.248 1.00 98.00 273 ARG A N 1
ATOM 2175 C CA . ARG A 1 273 ? -16.540 -1.938 -3.574 1.00 98.00 273 ARG A CA 1
ATOM 2176 C C . ARG A 1 273 ? -16.002 -1.990 -2.146 1.00 98.00 273 ARG A C 1
ATOM 2178 O O . ARG A 1 273 ? -16.747 -2.345 -1.234 1.00 98.00 273 ARG A O 1
ATOM 2185 N N . LEU A 1 274 ? -14.757 -1.557 -1.925 1.00 98.12 274 LEU A N 1
ATOM 2186 C CA . LEU A 1 274 ? -14.197 -1.408 -0.575 1.00 98.12 274 LEU A CA 1
ATOM 2187 C C . LEU A 1 274 ? -15.010 -0.413 0.267 1.00 98.12 274 LEU A C 1
ATOM 2189 O O . LEU A 1 274 ? -15.222 -0.643 1.456 1.00 98.12 274 LEU A O 1
ATOM 2193 N N . ASN A 1 275 ? -15.508 0.666 -0.339 1.00 97.81 275 ASN A N 1
ATOM 2194 C CA . ASN A 1 275 ? -16.364 1.638 0.334 1.00 97.81 275 ASN A CA 1
ATOM 2195 C C . ASN A 1 275 ? -17.726 1.048 0.713 1.00 97.81 275 ASN A C 1
ATOM 2197 O O . ASN A 1 275 ? -18.146 1.168 1.861 1.00 97.81 275 ASN A O 1
ATOM 2201 N N . THR A 1 276 ? -18.363 0.324 -0.207 1.00 98.06 276 THR A N 1
ATOM 2202 C CA . THR A 1 276 ? -19.646 -0.356 0.038 1.00 98.06 276 THR A CA 1
ATOM 2203 C C . THR A 1 276 ? -19.537 -1.408 1.150 1.00 98.06 276 THR A C 1
ATOM 2205 O O . THR A 1 276 ? -20.463 -1.584 1.940 1.00 98.06 276 THR A O 1
ATOM 2208 N N . ALA A 1 277 ? -18.391 -2.086 1.260 1.00 98.38 277 ALA A N 1
ATOM 2209 C CA . ALA A 1 277 ? -18.102 -3.028 2.342 1.00 98.38 277 ALA A CA 1
ATOM 2210 C C . ALA A 1 277 ? -17.783 -2.355 3.697 1.00 98.38 277 ALA A C 1
ATOM 2212 O O . ALA A 1 277 ? -17.679 -3.036 4.720 1.00 98.38 277 ALA A O 1
ATOM 2213 N N . GLY A 1 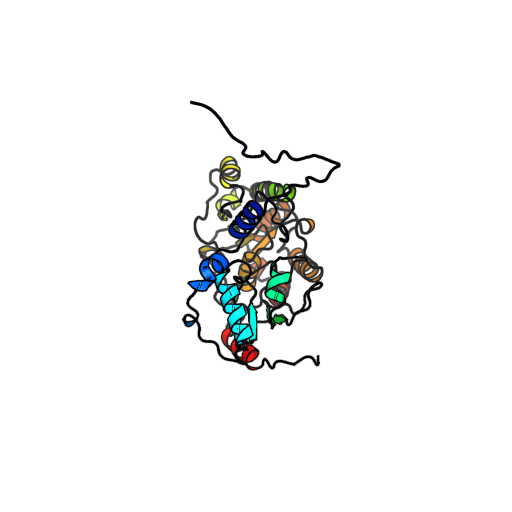278 ? -17.616 -1.029 3.726 1.00 98.25 278 GLY A N 1
ATOM 2214 C CA . GLY A 1 278 ? -17.186 -0.282 4.910 1.00 98.25 278 GLY A CA 1
ATOM 2215 C C . GLY A 1 278 ? -15.703 -0.459 5.250 1.00 98.25 278 GLY A C 1
ATOM 2216 O O . GLY A 1 278 ? -15.319 -0.247 6.395 1.00 98.25 278 GLY A O 1
ATOM 2217 N N . ILE A 1 279 ? -14.878 -0.884 4.285 1.00 98.62 279 ILE A N 1
ATOM 2218 C CA . ILE A 1 279 ? -13.414 -0.925 4.414 1.00 98.62 279 ILE A CA 1
ATOM 2219 C C . ILE A 1 279 ? -12.841 0.468 4.148 1.00 98.62 279 ILE A C 1
ATOM 2221 O O . ILE A 1 279 ? -11.975 0.916 4.886 1.00 98.62 279 ILE A O 1
ATOM 2225 N N . LEU A 1 280 ? -13.315 1.169 3.114 1.00 98.00 280 LEU A N 1
ATOM 2226 C CA . LEU A 1 280 ? -12.827 2.498 2.732 1.00 98.00 280 LEU A CA 1
ATOM 2227 C C . LEU A 1 280 ? -13.862 3.586 3.028 1.00 98.00 280 LEU A C 1
ATOM 2229 O O . LEU A 1 280 ? -15.023 3.459 2.664 1.00 98.00 280 LEU A O 1
ATOM 2233 N N . HIS A 1 281 ? -13.441 4.705 3.604 1.00 97.62 281 HIS A N 1
ATOM 2234 C CA . HIS A 1 281 ? -14.279 5.877 3.840 1.00 97.62 281 HIS A CA 1
ATOM 2235 C C . HIS A 1 281 ? -13.676 7.129 3.199 1.00 97.62 281 HIS A C 1
ATOM 2237 O O . HIS A 1 281 ? -12.471 7.342 3.233 1.00 97.62 281 HIS A O 1
ATOM 2243 N N . SER A 1 282 ? -14.516 8.008 2.657 1.00 93.12 282 SER A N 1
ATOM 2244 C CA . SER A 1 282 ? -14.065 9.296 2.108 1.00 93.12 282 SER A CA 1
ATOM 2245 C C . SER A 1 282 ? -13.847 10.380 3.169 1.00 93.12 282 SER A C 1
ATOM 2247 O O . SER A 1 282 ? -13.390 11.478 2.854 1.00 93.12 282 SER A O 1
ATOM 2249 N N . ASP A 1 283 ? -14.230 10.091 4.414 1.00 93.62 283 ASP A N 1
ATOM 2250 C CA . ASP A 1 283 ? -14.265 11.025 5.533 1.00 93.62 283 ASP A CA 1
ATOM 2251 C C . ASP A 1 283 ? -13.703 10.364 6.808 1.00 93.62 283 ASP A C 1
ATOM 2253 O O . ASP A 1 283 ? -14.156 9.269 7.175 1.00 93.62 283 ASP A O 1
ATOM 2257 N N . PRO A 1 284 ? -12.754 11.012 7.511 1.00 96.12 284 PRO A N 1
ATOM 2258 C CA . PRO A 1 284 ? -12.168 10.478 8.740 1.00 96.12 284 PRO A CA 1
ATOM 2259 C C . PRO A 1 284 ? -13.201 10.247 9.852 1.00 96.12 284 PRO A C 1
ATOM 2261 O O . PRO A 1 284 ? -13.106 9.254 10.574 1.00 96.12 284 PRO A O 1
ATOM 2264 N N . ALA A 1 285 ? -14.221 11.101 9.993 1.00 97.12 285 ALA A N 1
ATOM 2265 C CA . ALA A 1 285 ? -15.230 10.911 11.035 1.00 97.12 285 ALA A CA 1
ATOM 2266 C C . ALA A 1 285 ? -16.119 9.687 10.751 1.00 97.12 285 ALA A C 1
ATOM 2268 O O . ALA A 1 285 ? -16.490 8.957 11.672 1.00 97.12 285 ALA A O 1
ATOM 2269 N N . SER A 1 286 ? -16.434 9.416 9.482 1.00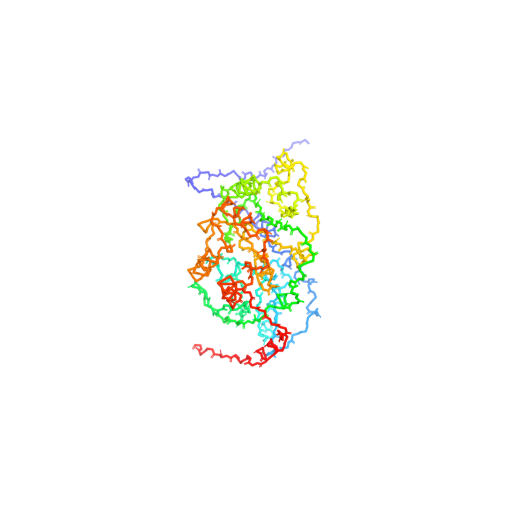 97.94 286 SER A N 1
ATOM 2270 C CA . SER A 1 286 ? -17.124 8.190 9.078 1.00 97.94 286 SER A CA 1
ATOM 2271 C C . SER A 1 286 ? -16.305 6.937 9.364 1.00 97.94 286 SER A C 1
ATOM 2273 O O . SER A 1 286 ? -16.884 5.953 9.822 1.00 97.94 286 SER A O 1
ATOM 2275 N N . ALA A 1 287 ? -14.992 6.968 9.126 1.00 98.38 287 ALA A N 1
ATOM 2276 C CA . ALA A 1 287 ? -14.116 5.853 9.469 1.00 98.38 287 ALA A CA 1
ATOM 2277 C C . ALA A 1 287 ? -14.098 5.608 10.981 1.00 98.38 287 ALA A C 1
ATOM 2279 O O . ALA A 1 287 ? -14.280 4.478 11.422 1.00 98.38 287 ALA A O 1
ATOM 2280 N N . ALA A 1 288 ? -13.962 6.663 11.788 1.00 98.56 288 ALA A N 1
ATOM 2281 C CA . ALA A 1 288 ? -13.973 6.557 13.246 1.00 98.56 288 ALA A CA 1
ATOM 2282 C C . ALA A 1 288 ? -15.292 5.979 13.791 1.00 98.56 288 ALA A C 1
ATOM 2284 O O . ALA A 1 288 ? -15.269 5.095 14.649 1.00 98.56 288 ALA A O 1
ATOM 2285 N N . ARG A 1 289 ? -16.442 6.405 13.245 1.00 98.44 289 ARG A N 1
ATOM 2286 C CA . ARG A 1 289 ? -17.749 5.809 13.578 1.00 98.44 289 ARG A CA 1
ATOM 2287 C C . ARG A 1 289 ? -17.803 4.329 13.225 1.00 98.44 289 ARG A C 1
ATOM 2289 O O . ARG A 1 289 ? -18.296 3.539 14.025 1.00 98.44 289 ARG A O 1
ATOM 2296 N N . LYS A 1 290 ? -17.260 3.943 12.064 1.00 98.62 290 LYS A N 1
ATOM 2297 C CA . LYS A 1 290 ? -17.198 2.531 11.686 1.00 98.62 290 LYS A CA 1
ATOM 2298 C C . LYS A 1 290 ? -16.349 1.737 12.671 1.00 98.62 290 LYS A C 1
ATOM 2300 O O . LYS A 1 290 ? -16.783 0.675 13.096 1.00 98.62 290 LYS A O 1
ATOM 2305 N N . VAL A 1 291 ? -15.200 2.270 13.100 1.00 98.69 291 VAL A N 1
ATOM 2306 C CA . VAL A 1 291 ? -14.369 1.645 14.143 1.00 98.69 291 VAL A CA 1
ATOM 2307 C C . VAL A 1 291 ? -15.172 1.434 15.425 1.00 98.69 291 VAL A C 1
ATOM 2309 O O . VAL A 1 291 ? -15.161 0.329 15.953 1.00 98.69 291 VAL A O 1
ATOM 2312 N N . GLN A 1 292 ? -15.880 2.455 15.914 1.00 98.38 292 GLN A N 1
ATOM 2313 C CA . GLN A 1 292 ? -16.708 2.352 17.123 1.00 98.38 292 GLN A CA 1
ATOM 2314 C C . GLN A 1 292 ? -17.791 1.277 17.000 1.00 98.38 292 GLN A C 1
ATOM 2316 O O . GLN A 1 292 ? -17.976 0.490 17.926 1.00 98.38 292 GLN A O 1
ATOM 2321 N N . GLU A 1 293 ? -18.474 1.235 15.854 1.00 98.31 293 GLU A N 1
ATOM 2322 C CA . GLU A 1 293 ? -19.513 0.253 15.538 1.00 98.31 293 GLU A CA 1
ATOM 2323 C C . GLU A 1 293 ? -18.968 -1.179 15.587 1.00 98.31 293 GLU A C 1
ATOM 2325 O O . GLU A 1 293 ? -19.564 -2.041 16.230 1.00 98.31 293 GLU A O 1
ATOM 2330 N N . ILE A 1 294 ? -17.825 -1.434 14.940 1.00 98.44 294 ILE A N 1
ATOM 2331 C CA . ILE A 1 294 ? -17.271 -2.789 14.828 1.00 98.44 294 ILE A CA 1
ATOM 2332 C C . ILE A 1 294 ? -16.408 -3.187 16.021 1.00 98.44 294 ILE A C 1
ATOM 2334 O O . ILE A 1 294 ? -16.078 -4.360 16.157 1.00 98.44 294 ILE A O 1
ATOM 2338 N N . TRP A 1 295 ? -15.990 -2.243 16.870 1.00 98.06 295 TRP A N 1
ATOM 2339 C CA . TRP A 1 295 ? -15.020 -2.525 17.926 1.00 98.06 295 TRP A CA 1
ATOM 2340 C C . TRP A 1 295 ? -15.417 -3.697 18.832 1.00 98.06 295 TRP A C 1
ATOM 2342 O O . TRP A 1 295 ? -14.530 -4.503 19.128 1.00 98.06 295 TRP A O 1
ATOM 2352 N N . PRO A 1 296 ? -16.695 -3.867 19.238 1.00 97.12 296 PRO A N 1
ATOM 2353 C CA . PRO A 1 296 ? -17.114 -5.026 20.024 1.00 97.12 296 PRO A CA 1
ATOM 2354 C C . PRO A 1 296 ? -16.804 -6.370 19.349 1.00 97.12 296 PRO A C 1
ATOM 2356 O O . PRO A 1 296 ? -16.376 -7.294 20.040 1.00 97.12 296 PRO A O 1
ATOM 2359 N N . ASP A 1 297 ? -16.936 -6.461 18.020 1.00 97.62 297 ASP A N 1
ATOM 2360 C CA . ASP A 1 297 ? -16.676 -7.673 17.235 1.00 97.62 297 ASP A CA 1
ATOM 2361 C C . ASP A 1 297 ? -16.059 -7.370 15.854 1.00 97.62 297 ASP A C 1
ATOM 2363 O O . ASP A 1 297 ? -16.691 -7.458 14.796 1.00 97.62 297 ASP A O 1
ATOM 2367 N N . VAL A 1 298 ? -14.769 -7.017 15.870 1.00 98.25 298 VAL A N 1
ATOM 2368 C CA . VAL A 1 298 ? -14.006 -6.714 14.648 1.00 98.25 298 VAL A CA 1
ATOM 2369 C C . VAL A 1 298 ? -13.893 -7.948 13.752 1.00 98.25 298 VAL A C 1
ATOM 2371 O O . VAL A 1 298 ? -13.943 -7.827 12.529 1.00 98.25 298 VAL A O 1
ATOM 2374 N N . GLN A 1 299 ? -13.745 -9.135 14.348 1.00 96.75 299 GLN A N 1
ATOM 2375 C CA . GLN A 1 299 ? -13.577 -10.378 13.596 1.00 96.75 299 GLN A CA 1
ATOM 2376 C C . GLN A 1 299 ? -14.877 -10.800 12.913 1.00 96.75 299 GLN A C 1
ATOM 2378 O O . GLN A 1 299 ? -14.830 -11.188 11.750 1.00 96.75 299 GLN A O 1
ATOM 2383 N N . GLY A 1 300 ? -16.028 -10.666 13.577 1.00 98.12 300 GLY A N 1
ATOM 2384 C CA . GLY A 1 300 ? -17.332 -10.941 12.978 1.00 98.12 300 GLY A CA 1
ATOM 2385 C C . GLY A 1 300 ? -17.640 -10.030 11.793 1.00 98.12 300 GLY A C 1
ATOM 2386 O O . GLY A 1 300 ? -18.040 -10.520 10.736 1.00 98.12 300 GLY A O 1
ATOM 2387 N N . TRP A 1 301 ? -17.373 -8.721 11.907 1.00 98.56 301 TRP A N 1
ATOM 2388 C CA . TRP A 1 301 ? -17.478 -7.809 10.759 1.00 98.56 301 TRP A CA 1
ATOM 2389 C C . TRP A 1 301 ? -16.522 -8.215 9.635 1.00 98.56 301 TRP A C 1
ATOM 2391 O O . TRP A 1 301 ? -16.942 -8.350 8.482 1.00 98.56 301 TRP A O 1
ATOM 2401 N N . TRP A 1 302 ? -15.249 -8.446 9.964 1.00 98.50 302 TRP A N 1
ATOM 2402 C CA . TRP A 1 302 ? -14.232 -8.752 8.966 1.00 98.50 302 TRP A CA 1
ATOM 2403 C C . TRP A 1 302 ? -14.501 -10.065 8.232 1.00 98.50 302 TRP A C 1
ATOM 2405 O O . TRP A 1 302 ? -14.273 -10.144 7.029 1.00 98.50 302 TRP A O 1
ATOM 2415 N N . ALA A 1 303 ? -15.017 -11.078 8.931 1.00 98.31 303 ALA A N 1
ATOM 2416 C CA . ALA A 1 303 ? -15.360 -12.386 8.380 1.00 98.31 303 ALA A CA 1
ATOM 2417 C C . ALA A 1 303 ? -16.662 -12.392 7.563 1.00 98.31 303 ALA A C 1
ATOM 2419 O O . ALA A 1 303 ? -16.967 -13.401 6.926 1.00 98.31 303 ALA A O 1
ATOM 2420 N N . SER A 1 304 ? -17.429 -11.298 7.561 1.00 98.69 304 SER A N 1
ATOM 2421 C CA . SER A 1 304 ? -18.665 -11.212 6.783 1.00 98.69 304 SER A CA 1
ATOM 2422 C C . SER A 1 304 ? -18.406 -11.351 5.279 1.00 98.69 304 SER A C 1
ATOM 2424 O O . SER A 1 304 ? -17.393 -10.884 4.750 1.00 98.69 304 SER A O 1
ATOM 2426 N N . GLU A 1 305 ? -19.350 -11.975 4.567 1.00 98.56 305 GLU A N 1
ATOM 2427 C CA . GLU A 1 305 ? -19.166 -12.298 3.147 1.00 98.56 305 GLU A CA 1
ATOM 2428 C C . GLU A 1 305 ? -18.957 -11.047 2.284 1.00 98.56 305 GLU A C 1
ATOM 2430 O O . GLU A 1 305 ? -18.093 -11.047 1.414 1.00 98.56 305 GLU A O 1
ATOM 2435 N N . ASN A 1 306 ? -19.674 -9.953 2.568 1.00 98.31 306 ASN A N 1
ATOM 2436 C CA . ASN A 1 306 ? -19.526 -8.692 1.836 1.00 98.31 306 ASN A CA 1
ATOM 2437 C C . ASN A 1 306 ? -18.099 -8.118 1.959 1.00 98.31 306 ASN A C 1
ATOM 2439 O O . ASN A 1 306 ? -17.465 -7.774 0.962 1.00 98.31 306 ASN A O 1
ATOM 2443 N N . VAL A 1 307 ? -17.557 -8.081 3.182 1.00 98.81 307 VAL A N 1
ATOM 2444 C CA . VAL A 1 307 ? -16.205 -7.564 3.453 1.00 98.81 307 VAL A CA 1
ATOM 2445 C C . VAL A 1 307 ? -15.144 -8.448 2.807 1.00 98.81 307 VAL A C 1
ATOM 2447 O O . VAL A 1 307 ? -14.238 -7.960 2.127 1.00 98.81 307 VAL A O 1
ATOM 2450 N N . GLN A 1 308 ? -15.277 -9.765 2.959 1.00 98.75 308 GLN A N 1
ATOM 2451 C CA . GLN A 1 308 ? -14.338 -10.724 2.388 1.00 98.75 308 GLN A CA 1
ATOM 2452 C C . GLN A 1 308 ? -14.379 -10.736 0.854 1.00 98.75 308 GLN A C 1
ATOM 2454 O O . GLN A 1 308 ? -13.325 -10.868 0.228 1.00 98.75 308 GLN A O 1
ATOM 2459 N N . ALA A 1 309 ? -15.553 -10.576 0.238 1.00 98.75 309 ALA A N 1
ATOM 2460 C CA . ALA A 1 309 ? -15.698 -10.476 -1.211 1.00 98.75 309 ALA A CA 1
ATOM 2461 C C . ALA A 1 309 ? -14.969 -9.242 -1.759 1.00 98.75 309 ALA A C 1
ATOM 2463 O O . ALA A 1 309 ? -14.084 -9.399 -2.602 1.00 98.75 309 ALA A O 1
ATOM 2464 N N . ALA A 1 310 ? -15.238 -8.053 -1.208 1.00 98.69 310 ALA A N 1
ATOM 2465 C CA . ALA A 1 310 ? -14.571 -6.817 -1.624 1.00 98.69 310 ALA A CA 1
ATOM 2466 C C . ALA A 1 310 ? -13.040 -6.900 -1.463 1.00 98.69 310 ALA A C 1
ATOM 2468 O O . ALA A 1 310 ? -12.286 -6.530 -2.366 1.00 98.69 310 ALA A O 1
ATOM 2469 N N . ARG A 1 311 ? -12.563 -7.472 -0.347 1.00 98.56 311 ARG A N 1
ATOM 2470 C CA . ARG A 1 311 ? -11.131 -7.722 -0.119 1.00 98.56 311 ARG A CA 1
ATOM 2471 C C . ARG A 1 311 ? -10.534 -8.658 -1.173 1.00 98.56 311 ARG A C 1
ATOM 2473 O O . ARG A 1 311 ? -9.465 -8.373 -1.703 1.00 98.56 311 ARG A O 1
ATOM 2480 N N . ARG A 1 312 ? -11.178 -9.797 -1.464 1.00 98.44 312 ARG A N 1
ATOM 2481 C CA . ARG A 1 312 ? -10.676 -10.779 -2.448 1.00 98.44 312 ARG A CA 1
ATOM 2482 C C . ARG A 1 312 ? -10.583 -10.184 -3.847 1.00 98.44 312 ARG A C 1
ATOM 2484 O O . ARG A 1 312 ? -9.623 -10.481 -4.550 1.00 98.44 312 ARG A O 1
ATOM 2491 N N . GLU A 1 313 ? -11.546 -9.357 -4.232 1.00 98.00 313 GLU A N 1
ATOM 2492 C CA . GLU A 1 313 ? -11.542 -8.680 -5.528 1.00 98.00 313 GLU A CA 1
ATOM 2493 C C . GLU A 1 313 ? -10.389 -7.685 -5.643 1.00 98.00 313 GLU A C 1
ATOM 2495 O O . GLU A 1 313 ? -9.634 -7.763 -6.609 1.00 98.00 313 GLU A O 1
ATOM 2500 N N . TRP A 1 314 ? -10.171 -6.846 -4.622 1.00 97.50 314 TRP A N 1
ATOM 2501 C CA . TRP A 1 314 ? -8.983 -5.989 -4.562 1.00 97.50 314 TRP A CA 1
ATOM 2502 C C . TRP A 1 314 ? -7.691 -6.810 -4.659 1.00 97.50 314 TRP A C 1
ATOM 2504 O O . TRP A 1 314 ? -6.816 -6.521 -5.474 1.00 97.50 314 TRP A O 1
ATOM 2514 N N . CYS A 1 315 ? -7.572 -7.871 -3.854 1.00 97.69 315 CYS A N 1
ATOM 2515 C CA . CYS A 1 315 ? -6.379 -8.709 -3.846 1.00 97.69 315 CYS A CA 1
ATOM 2516 C C . CYS A 1 315 ? -6.123 -9.396 -5.184 1.00 97.69 315 CYS A C 1
ATOM 2518 O O . CYS A 1 315 ? -4.968 -9.603 -5.529 1.00 97.69 315 CYS A O 1
ATOM 2520 N N . ARG A 1 316 ? -7.157 -9.744 -5.950 1.00 97.06 316 ARG A N 1
ATOM 2521 C CA . ARG A 1 316 ? -6.968 -10.389 -7.252 1.00 97.06 316 ARG A CA 1
ATOM 2522 C C . ARG A 1 316 ? -6.252 -9.474 -8.246 1.00 97.06 316 ARG A C 1
ATOM 2524 O O . ARG A 1 316 ? -5.447 -9.969 -9.027 1.00 97.06 316 ARG A O 1
ATOM 2531 N N . GLU A 1 317 ? -6.537 -8.175 -8.199 1.00 95.75 317 GLU A N 1
ATOM 2532 C CA . GLU A 1 317 ? -6.039 -7.203 -9.178 1.00 95.75 317 GLU A CA 1
ATOM 2533 C C . GLU A 1 317 ? -4.799 -6.437 -8.685 1.00 95.75 317 GLU A C 1
ATOM 2535 O O . GLU A 1 317 ? -3.875 -6.204 -9.458 1.00 95.75 317 GLU A O 1
ATOM 2540 N N . HIS A 1 318 ? -4.719 -6.077 -7.399 1.00 96.00 318 HIS A N 1
ATOM 2541 C CA . HIS A 1 318 ? -3.664 -5.178 -6.893 1.00 96.00 318 HIS A CA 1
ATOM 2542 C C . HIS A 1 318 ? -2.846 -5.730 -5.718 1.00 96.00 318 HIS A C 1
ATOM 2544 O O . HIS A 1 318 ? -1.932 -5.060 -5.225 1.00 96.00 318 HIS A O 1
ATOM 2550 N N . ALA A 1 319 ? -3.154 -6.936 -5.237 1.00 96.94 319 ALA A N 1
ATOM 2551 C CA . ALA A 1 319 ? -2.431 -7.542 -4.121 1.00 96.94 319 ALA A CA 1
ATOM 2552 C C . ALA A 1 319 ? -2.363 -9.073 -4.229 1.00 96.94 319 ALA A C 1
ATOM 2554 O O . ALA A 1 319 ? -2.555 -9.781 -3.236 1.00 96.94 319 ALA A O 1
ATOM 2555 N N . TYR A 1 320 ? -2.118 -9.590 -5.437 1.00 97.44 320 TYR A N 1
ATOM 2556 C CA . TYR A 1 320 ? -2.143 -11.023 -5.693 1.00 97.44 320 TYR A CA 1
ATOM 2557 C C . TYR A 1 320 ? -1.046 -11.701 -4.877 1.00 97.44 320 TYR A C 1
ATOM 2559 O O . TYR A 1 320 ? 0.128 -11.332 -4.935 1.00 97.44 320 TYR A O 1
ATOM 2567 N N . SER A 1 321 ? -1.431 -12.698 -4.089 1.00 96.88 321 SER A N 1
ATOM 2568 C CA . SER A 1 321 ? -0.538 -13.474 -3.240 1.00 96.88 321 SER A CA 1
ATOM 2569 C C . SER A 1 321 ? -0.821 -14.964 -3.407 1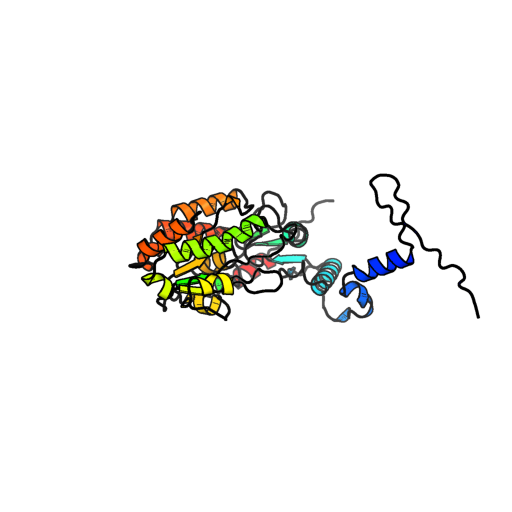.00 96.88 321 SER A C 1
ATOM 2571 O O . SER A 1 321 ? -1.924 -15.385 -3.760 1.00 96.88 321 SER A O 1
ATOM 2573 N N . SER A 1 322 ? 0.206 -15.786 -3.201 1.00 96.19 322 SER A N 1
ATOM 2574 C CA . SER A 1 322 ? 0.086 -17.240 -3.248 1.00 96.19 322 SER A CA 1
ATOM 2575 C C . SER A 1 322 ? 1.202 -17.894 -2.436 1.00 96.19 322 SER A C 1
ATOM 2577 O O . SER A 1 322 ? 2.372 -17.565 -2.643 1.00 96.19 322 SER A O 1
ATOM 2579 N N . PRO A 1 323 ? 0.908 -18.895 -1.589 1.00 95.06 323 PRO A N 1
ATOM 2580 C CA . PRO A 1 323 ? 1.952 -19.660 -0.902 1.00 95.06 323 PRO A CA 1
ATOM 2581 C C . PRO A 1 323 ? 2.889 -20.389 -1.884 1.00 95.06 323 PRO A C 1
ATOM 2583 O O . PRO A 1 323 ? 4.016 -20.722 -1.532 1.00 95.06 323 PRO A O 1
ATOM 2586 N N . HIS A 1 324 ? 2.457 -20.578 -3.135 1.00 96.31 324 HIS A N 1
ATOM 2587 C CA . HIS A 1 324 ? 3.227 -21.205 -4.210 1.00 96.31 324 HIS A CA 1
ATOM 2588 C C . HIS A 1 324 ? 3.860 -20.183 -5.167 1.00 96.31 324 HIS A C 1
ATOM 2590 O O . HIS A 1 324 ? 4.165 -20.531 -6.309 1.00 96.31 324 HIS A O 1
ATOM 2596 N N . TRP A 1 325 ? 4.040 -18.924 -4.741 1.00 96.12 325 TRP A N 1
ATOM 2597 C CA . TRP A 1 325 ? 4.498 -17.839 -5.616 1.00 96.12 325 TRP A CA 1
ATOM 2598 C C . TRP A 1 325 ? 5.763 -18.198 -6.403 1.00 96.12 325 TRP A C 1
ATOM 2600 O O . TRP A 1 325 ? 5.811 -17.954 -7.603 1.00 96.12 325 TRP A O 1
ATOM 2610 N N . LEU A 1 326 ? 6.744 -18.846 -5.764 1.00 95.75 326 LEU A N 1
ATOM 2611 C CA . LEU A 1 326 ? 8.022 -19.178 -6.397 1.00 95.75 326 LEU A CA 1
ATOM 2612 C C . LEU A 1 326 ? 7.840 -20.133 -7.582 1.00 95.75 326 LEU A C 1
ATOM 2614 O O . LEU A 1 326 ? 8.426 -19.929 -8.640 1.00 95.75 326 LEU A O 1
ATOM 2618 N N . TRP A 1 327 ? 6.991 -21.149 -7.425 1.00 96.56 327 TRP A N 1
ATOM 2619 C CA . TRP A 1 327 ? 6.695 -22.102 -8.494 1.00 96.56 327 TRP A CA 1
ATOM 2620 C C . TRP A 1 327 ? 5.931 -21.456 -9.643 1.00 96.56 327 TRP A C 1
ATOM 2622 O O . TRP A 1 327 ? 6.222 -21.737 -10.804 1.00 96.56 327 TRP A O 1
ATOM 2632 N N . ILE A 1 328 ? 4.984 -20.571 -9.324 1.00 96.56 328 ILE A N 1
ATOM 2633 C CA . ILE A 1 328 ? 4.231 -19.813 -10.327 1.00 96.56 328 ILE A CA 1
ATOM 2634 C C . ILE A 1 328 ? 5.190 -18.924 -11.128 1.00 96.56 328 ILE A C 1
ATOM 2636 O O . ILE A 1 328 ? 5.129 -18.922 -12.352 1.00 96.56 328 ILE A O 1
ATOM 2640 N N . TRP A 1 329 ? 6.125 -18.245 -10.460 1.00 95.44 329 TRP A N 1
ATOM 2641 C CA . TRP A 1 329 ? 7.153 -17.439 -11.119 1.00 95.44 329 TRP A CA 1
ATOM 2642 C C . TRP A 1 329 ? 8.043 -18.274 -12.035 1.00 95.44 329 TRP A C 1
ATOM 2644 O O . TRP A 1 329 ? 8.160 -17.951 -13.210 1.00 95.44 329 TRP A O 1
ATOM 2654 N N . ILE A 1 330 ? 8.642 -19.359 -11.530 1.00 93.81 330 ILE A N 1
ATOM 2655 C CA . ILE A 1 330 ? 9.536 -20.213 -12.329 1.00 93.81 330 ILE A CA 1
ATOM 2656 C C . ILE A 1 330 ? 8.810 -20.733 -13.569 1.00 93.81 330 ILE A C 1
ATOM 2658 O O . ILE A 1 330 ? 9.346 -20.650 -14.670 1.00 93.81 330 ILE A O 1
ATOM 2662 N N . ARG A 1 331 ? 7.580 -21.233 -13.404 1.00 93.81 331 ARG A N 1
ATOM 2663 C CA . ARG A 1 331 ? 6.781 -21.748 -14.518 1.00 93.81 331 ARG A CA 1
ATOM 2664 C C . ARG A 1 331 ? 6.503 -20.669 -15.559 1.00 93.81 331 ARG A C 1
ATOM 2666 O O . ARG A 1 331 ? 6.712 -20.925 -16.737 1.00 93.81 331 ARG A O 1
ATOM 2673 N N . THR A 1 332 ? 6.042 -19.494 -15.135 1.00 93.12 332 THR A N 1
ATOM 2674 C CA . THR A 1 332 ? 5.708 -18.413 -16.067 1.00 93.12 332 THR A CA 1
ATOM 2675 C C . THR A 1 332 ? 6.950 -17.902 -16.784 1.00 93.12 332 THR A C 1
ATOM 2677 O O . THR A 1 332 ? 6.937 -17.803 -18.002 1.00 93.12 332 THR A O 1
ATOM 2680 N N . LEU A 1 333 ? 8.039 -17.635 -16.056 1.00 90.19 333 LEU A N 1
ATOM 2681 C CA . LEU A 1 333 ? 9.258 -17.064 -16.632 1.00 90.19 333 LEU A CA 1
ATOM 2682 C C . LEU A 1 333 ? 10.002 -18.040 -17.551 1.00 90.19 333 LEU A C 1
ATOM 2684 O O . LEU A 1 333 ? 10.658 -17.600 -18.487 1.00 90.19 333 LEU A O 1
ATOM 2688 N N . TRP A 1 334 ? 9.892 -19.350 -17.320 1.00 86.31 334 TRP A N 1
ATOM 2689 C CA . TRP A 1 334 ? 10.451 -20.357 -18.229 1.00 86.31 334 TRP A CA 1
ATOM 2690 C C . TRP A 1 334 ? 9.638 -20.470 -19.529 1.00 86.31 334 TRP A C 1
ATOM 2692 O O . TRP A 1 334 ? 10.183 -20.783 -20.577 1.00 86.31 334 TRP A O 1
ATOM 2702 N N . GLN A 1 335 ? 8.337 -20.189 -19.488 1.00 83.25 335 GLN A N 1
ATOM 2703 C CA . GLN A 1 335 ? 7.464 -20.244 -20.666 1.00 83.25 335 GLN A CA 1
ATOM 2704 C C . GLN A 1 335 ? 7.488 -18.965 -21.511 1.00 83.25 335 GLN A C 1
ATOM 2706 O O . GLN A 1 335 ? 6.756 -18.882 -22.494 1.00 83.25 335 GLN A O 1
ATOM 2711 N N . LEU A 1 336 ? 8.282 -17.960 -21.131 1.00 78.56 336 LEU A N 1
ATOM 2712 C CA . LEU A 1 336 ? 8.401 -16.738 -21.914 1.00 78.56 336 LEU A CA 1
ATOM 2713 C C . LEU A 1 336 ? 9.207 -17.013 -23.182 1.00 78.56 336 LEU A C 1
ATOM 2715 O O . LEU A 1 336 ? 10.427 -17.151 -23.146 1.00 78.56 336 LEU A O 1
ATOM 2719 N N . GLU A 1 337 ? 8.498 -17.065 -24.302 1.00 63.31 337 GLU A N 1
ATOM 2720 C CA . GLU A 1 337 ? 9.073 -17.002 -25.639 1.00 63.31 337 GLU A CA 1
ATOM 2721 C C . GLU A 1 337 ? 9.023 -15.546 -26.117 1.00 63.31 337 GLU A C 1
ATOM 2723 O O . GLU A 1 337 ? 8.004 -14.866 -25.967 1.00 63.31 337 GLU A O 1
ATOM 2728 N N . LEU A 1 338 ? 10.131 -15.046 -26.668 1.00 55.81 338 LEU A N 1
ATOM 2729 C CA . LEU A 1 338 ? 10.125 -13.759 -27.356 1.00 55.81 338 LEU A CA 1
ATOM 2730 C C . LEU A 1 338 ? 9.366 -13.931 -28.670 1.00 55.81 338 LEU A C 1
ATOM 2732 O O . LEU A 1 338 ? 9.784 -14.699 -29.535 1.00 55.81 338 LEU A O 1
ATOM 2736 N N . VAL A 1 339 ? 8.267 -13.201 -28.826 1.00 51.84 339 VAL A N 1
ATOM 2737 C CA . VAL A 1 339 ? 7.666 -12.991 -30.141 1.00 51.84 339 VAL A CA 1
ATOM 2738 C C . VAL A 1 339 ? 8.426 -11.828 -30.766 1.00 51.84 339 VAL A C 1
ATOM 2740 O O . VAL A 1 339 ? 8.287 -10.693 -30.315 1.00 51.84 339 VAL A O 1
ATOM 2743 N N . GLU A 1 340 ? 9.277 -12.106 -31.752 1.00 43.62 340 GLU A N 1
ATOM 2744 C CA . GLU A 1 340 ? 9.847 -11.047 -32.585 1.00 43.62 340 GLU A CA 1
ATOM 2745 C C . GLU A 1 340 ? 8.696 -10.395 -33.363 1.00 43.62 340 GLU A C 1
ATOM 2747 O O . GLU A 1 340 ? 8.037 -11.052 -34.173 1.00 43.62 340 GLU A O 1
ATOM 2752 N N . GLU A 1 341 ? 8.406 -9.118 -33.093 1.00 41.03 341 GLU A N 1
ATOM 2753 C CA . GLU A 1 341 ? 7.546 -8.352 -33.994 1.00 41.03 341 GLU A CA 1
ATOM 2754 C C . GLU A 1 341 ? 8.269 -8.223 -35.344 1.00 41.03 341 GLU A C 1
ATOM 2756 O O . GLU A 1 341 ? 9.451 -7.863 -35.368 1.00 41.03 341 GLU A O 1
ATOM 2761 N N . PRO A 1 342 ? 7.608 -8.534 -36.473 1.00 35.31 342 PRO A N 1
ATOM 2762 C CA . PRO A 1 342 ? 8.202 -8.305 -37.779 1.00 35.31 342 PRO A CA 1
ATOM 2763 C C . PRO A 1 342 ? 8.405 -6.797 -37.968 1.00 35.31 342 PRO A C 1
ATOM 2765 O O . PRO A 1 342 ? 7.454 -6.025 -37.850 1.00 35.31 342 PRO A O 1
ATOM 2768 N N . VAL A 1 343 ? 9.664 -6.424 -38.219 1.00 41.75 343 VAL A N 1
ATOM 2769 C CA . VAL A 1 343 ? 10.151 -5.053 -38.468 1.00 41.75 343 VAL A CA 1
ATOM 2770 C C . VAL A 1 343 ? 9.393 -4.364 -39.598 1.00 41.75 343 VAL A C 1
ATOM 2772 O O . VAL A 1 343 ? 9.179 -5.021 -40.646 1.00 41.75 343 VAL A O 1
#

Foldseek 3Di:
DDDDPDPDDPDFDDDPPDRPPPQDPVSVVVVCVVPPPPCVVCVVPDPPPPDDEDAPAEDEDEPCCVPDVVSVVVQVVNVVSHYQYEYEDDFPQDQWFLWAPCLVPRQPGQYYEALAAQDHPPHDHHYHYFADPLLAPAAAPAADLAAEEEADFLACDDDPGGQAFDNVQSVVSLVLVVLLLVLLDDVRQLRYAYEYDDDPRTDDSVVVVCVVVVNRHYDPDDCVVCLRHYQEYEYADPTSVLLNNLSNLHHAAYEAACVRGRTDPVSVVLLVLCVVLRRYDPGSSSVSVVCVVCSVPSPVSSPDPSNNVSSVVCSNHHRPYDNCRVVRVVVVSVPDDDDPDDD

Radius of gyration: 25.05 Å; Cα contacts (8 Å, |Δi|>4): 525; chains: 1; bounding box: 71×70×64 Å

Secondary structure (DSSP, 8-state):
---------------TT-------HHHHHHHHHHHS-HHHHTGGGS-GGG----TT-EEEE-TTTTT-HHHHHHHHHHHHTTPEEEEE--SSSSSSBS--HHHHHTTTSSEEEESS----SS----EEE---TTTTS---------EEEEPPP-BSSPPTTS-PPPHHHHHHHHHHHHHHHHHH-HHHHTTEEEE----TTB---HHHHHHH-TTPEEP-S-THHHHTT-SEEEESSS-HHHHHHHHTT--EEEE--GGGS-B-HHHHHHHHHHHHTTSEESSHHHHHHHHHHHGGGHHHHHHSHHHHHHHHHHHHHHS---TTHHHHHHHHHHT--------